Protein AF-A0A9Q8XMH7-F1 (afdb_monomer)

Nearest PDB structures (foldseek):
  2l73-assembly1_A  TM=5.229E-01  e=2.208E-01  Homo sapiens
  7dnb-assembly4_D  TM=3.890E-01  e=9.572E-02  Aequorea victoria
  7t79-assembly2_B  TM=6.152E-01  e=2.136E+00  Homo sapiens
  4b08-assembly1_A  TM=5.461E-01  e=2.012E+00  Saccharomyces cerevisiae
  8foe-assembly1_1  TM=5.589E-01  e=2.712E+00  Saccharomyces cerevisiae

Sequence (215 aa):
MKTPSQPPAYVSRDNVNFYHHIGKPYPTESVCASKSRVLMDLFGCEKSYVVLKSLSSSTAANIESVDATLYRKDSVLALRLRFIDENGASTFSLLPISATNDATISPRFPALDSNMQIEVHFIDHFDNNRLTRVLRLSVLNEQMTKTLVSEYQAQQRAEIDKDTVMVDMKTLLSTPYKHLPKYEIANSQVQILKSKPVDDEQQFMPHTKPVMAVA

Mean predicted aligned error: 10.69 Å

Secondary structure (DSSP, 8-state):
-PPPPPPPP---GGGEE------PPSS-HHHHH-S-SEEEESSSSSS-EEEEEES-HHHHHTEEEEEEEEEEETTEEEEEEEEEETTS-EEEEEEEE-HHHH--SS--PPPTTSPEEEEEEEEETTTTTEEEEEEEEEE--HHHHHHHHHHHHHHHHHT--HHHHHHHHHHHHTS-GGGGGGGEEEEEEEEEEE-S--TTPPPSS----------

Solvent-accessible surface area (backbone atoms only — not comparable to full-atom values): 12442 Å² total; per-residue (Å²): 134,84,76,81,78,75,77,79,76,88,77,54,76,89,49,52,46,52,56,62,75,58,90,63,75,85,77,42,58,65,62,69,72,38,92,46,36,26,36,47,36,69,27,72,50,99,60,23,37,34,40,38,50,35,96,46,69,68,63,63,71,41,55,73,48,43,38,38,34,35,32,49,49,91,82,26,37,29,44,32,43,38,39,26,26,83,85,66,54,70,46,43,38,54,44,78,47,46,48,66,80,61,63,55,91,70,62,48,73,69,58,65,93,37,61,42,55,39,36,39,37,33,20,27,60,86,60,83,41,38,73,72,34,36,37,33,36,32,35,71,35,39,67,39,43,43,49,53,52,52,52,42,53,48,43,54,7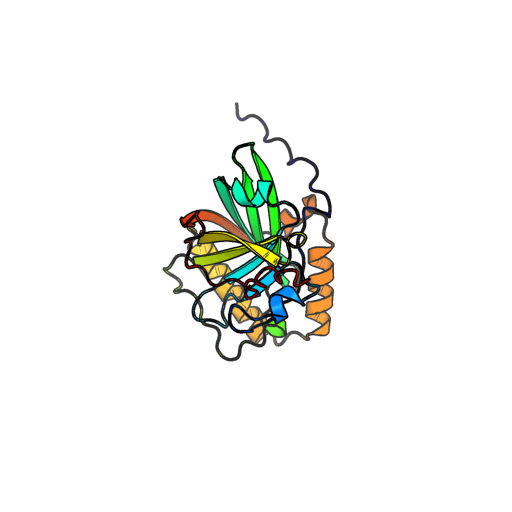4,62,69,60,54,64,68,58,44,53,52,35,43,53,50,58,75,67,49,57,72,93,56,51,73,80,28,55,77,36,66,30,60,38,47,78,78,38,78,64,65,57,97,82,62,85,62,50,57,81,83,77,69,80,77,74,84,85,129

pLDDT: mean 72.78, std 19.02, range [28.25, 95.69]

Foldseek 3Di:
DDDPDPDDDDDDPLLEFDDDEDLDDPQALVVLVDPHQKYWDQFQDPATEMEGADQDLVQLQFFDWWKWFWFDDDLKIWIKIWTAGPVRDIGIYIGIDALLRNVRPGGHADDLPAWHWYKYWYFHSVVSRWTRWIWIKTFPDSVVSVVVVVSRVVRVVVNDDPVVHVVRSVVLSPDPPVCRVVRTDDMTTMDTPDTGDDPPPDTSDDPPDPPPPDD

Radius of gyration: 17.95 Å; Cα contacts (8 Å, |Δi|>4): 394; chains: 1; bounding box: 40×70×49 Å

Structure (mmCIF, N/CA/C/O backbone):
data_AF-A0A9Q8XMH7-F1
#
_entry.id   AF-A0A9Q8XMH7-F1
#
loop_
_atom_site.group_PDB
_atom_site.id
_atom_site.type_symbol
_atom_site.label_atom_id
_atom_site.label_alt_id
_atom_site.label_comp_id
_atom_site.label_asym_id
_atom_site.label_entity_id
_atom_site.label_seq_id
_atom_site.pdbx_PDB_ins_code
_atom_site.Cartn_x
_atom_site.Cartn_y
_atom_site.Cartn_z
_atom_site.occupancy
_atom_site.B_iso_or_equiv
_atom_site.auth_seq_id
_atom_site.auth_comp_id
_a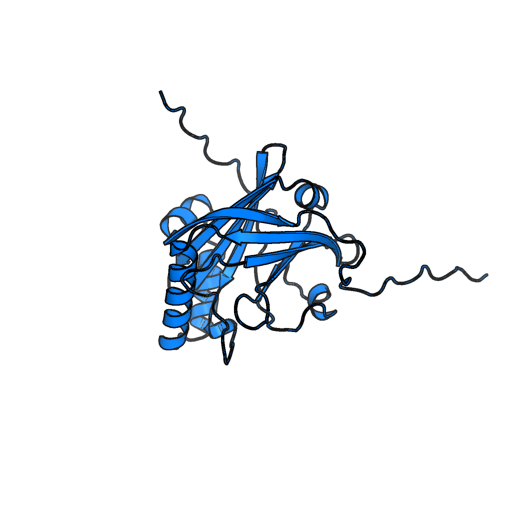tom_site.auth_asym_id
_atom_site.auth_atom_id
_atom_site.pdbx_PDB_model_num
ATOM 1 N N . MET A 1 1 ? 6.446 33.962 -8.642 1.00 37.31 1 MET A N 1
ATOM 2 C CA . MET A 1 1 ? 5.098 33.491 -9.031 1.00 37.31 1 MET A CA 1
ATOM 3 C C . MET A 1 1 ? 5.147 31.971 -9.092 1.00 37.31 1 MET A C 1
ATOM 5 O O . MET A 1 1 ? 5.985 31.455 -9.816 1.00 37.31 1 MET A O 1
ATOM 9 N N . LYS A 1 2 ? 4.368 31.259 -8.263 1.00 33.09 2 LYS A N 1
ATOM 10 C CA . LYS A 1 2 ? 4.308 29.787 -8.282 1.00 33.09 2 LYS A CA 1
ATOM 11 C C . LYS A 1 2 ? 3.412 29.358 -9.442 1.00 33.09 2 LYS A C 1
ATOM 13 O O . LYS A 1 2 ? 2.239 29.718 -9.463 1.00 33.09 2 LYS A O 1
ATOM 18 N N . THR A 1 3 ? 3.971 28.632 -10.401 1.00 33.56 3 THR A N 1
ATOM 19 C CA . THR A 1 3 ? 3.220 27.990 -11.482 1.00 33.56 3 THR A CA 1
ATOM 20 C C . THR A 1 3 ? 2.220 27.008 -10.860 1.00 33.56 3 THR A C 1
ATOM 22 O O . THR A 1 3 ? 2.620 26.242 -9.979 1.00 33.56 3 THR A O 1
ATOM 25 N N . PRO A 1 4 ? 0.932 27.018 -11.246 1.00 33.28 4 PRO A N 1
ATOM 26 C CA . PRO A 1 4 ? -0.014 26.029 -10.749 1.00 33.28 4 PRO A CA 1
ATOM 27 C C . PRO A 1 4 ? 0.437 24.645 -11.226 1.00 33.28 4 PRO A C 1
ATOM 29 O O . PRO A 1 4 ? 0.643 24.431 -12.421 1.00 33.28 4 PRO A O 1
ATOM 32 N N . SER A 1 5 ? 0.629 23.717 -10.287 1.00 36.66 5 SER A N 1
ATOM 33 C CA . SER A 1 5 ? 0.935 22.321 -10.593 1.00 36.66 5 SER A CA 1
ATOM 34 C C . SER A 1 5 ? -0.191 21.756 -11.451 1.00 36.66 5 SER A C 1
ATOM 36 O O . SER A 1 5 ? -1.350 21.770 -11.024 1.00 36.66 5 SER A O 1
ATOM 38 N N . GLN A 1 6 ? 0.138 21.288 -12.656 1.00 33.25 6 GLN A N 1
ATOM 39 C CA . GLN A 1 6 ? -0.820 20.604 -13.517 1.00 33.25 6 GLN A CA 1
ATOM 40 C C . GLN A 1 6 ? -1.490 19.462 -12.736 1.00 33.25 6 GLN A C 1
ATOM 42 O O . GLN A 1 6 ? -0.800 18.734 -12.014 1.00 33.25 6 GLN A O 1
ATOM 47 N N . PRO A 1 7 ? -2.819 19.289 -12.853 1.00 32.41 7 PRO A N 1
ATOM 48 C CA . PRO A 1 7 ? -3.464 18.099 -12.322 1.00 32.41 7 PRO A CA 1
ATOM 49 C C . PRO A 1 7 ? -2.825 16.871 -12.988 1.00 32.41 7 PRO A C 1
ATOM 51 O O . PRO A 1 7 ? -2.557 16.918 -14.192 1.00 32.41 7 PRO A O 1
ATOM 54 N N . PRO A 1 8 ? -2.541 15.790 -12.239 1.00 40.09 8 PRO A N 1
ATOM 55 C CA . PRO A 1 8 ? -1.894 14.621 -12.814 1.00 40.09 8 PRO A CA 1
ATOM 56 C C . PRO A 1 8 ? -2.723 14.085 -13.984 1.00 40.09 8 PRO A C 1
ATOM 58 O O . PRO A 1 8 ? -3.956 14.035 -13.919 1.00 40.09 8 PRO A O 1
ATOM 61 N N . ALA A 1 9 ? -2.016 13.714 -15.055 1.00 38.62 9 ALA A N 1
ATOM 62 C CA . ALA A 1 9 ? -2.575 13.082 -16.239 1.00 38.62 9 ALA A CA 1
ATOM 63 C C . ALA A 1 9 ? -3.481 11.904 -15.845 1.00 38.62 9 ALA A C 1
ATOM 65 O O . ALA A 1 9 ? -3.214 11.203 -14.869 1.00 38.62 9 ALA A O 1
ATOM 66 N N . TYR A 1 10 ? -4.569 11.723 -16.598 1.00 32.69 10 TYR A N 1
ATOM 67 C CA . TYR A 1 10 ? -5.562 10.664 -16.409 1.00 32.69 10 TYR A CA 1
ATOM 68 C C . TYR A 1 10 ? -4.902 9.321 -16.052 1.00 32.69 10 TYR A C 1
ATOM 70 O O . TYR A 1 10 ? -4.228 8.710 -16.877 1.00 32.69 10 TYR A O 1
ATOM 78 N N . VAL A 1 11 ? -5.118 8.846 -14.825 1.00 37.88 11 VAL A N 1
ATOM 79 C CA . VAL A 1 11 ? -4.675 7.517 -14.400 1.00 37.88 11 VAL A CA 1
ATOM 80 C C . VAL A 1 11 ? -5.790 6.529 -14.752 1.00 37.88 11 VAL A C 1
ATOM 82 O O . VAL A 1 11 ? -6.871 6.593 -14.163 1.00 37.88 11 VAL A O 1
ATOM 85 N N . SER A 1 12 ? -5.579 5.675 -15.764 1.00 29.70 12 SER A N 1
ATOM 86 C CA . SER A 1 12 ? -6.577 4.672 -16.173 1.00 29.70 12 SER A CA 1
ATOM 87 C C . SER A 1 12 ? -6.755 3.608 -15.079 1.00 29.70 12 SER A C 1
ATOM 89 O O . SER A 1 12 ? -5.880 3.413 -14.235 1.00 29.70 12 SER A O 1
ATOM 91 N N . ARG A 1 13 ? -7.884 2.885 -15.090 1.00 34.16 13 ARG A N 1
ATOM 92 C CA . ARG A 1 13 ? -8.120 1.735 -14.195 1.00 34.16 13 ARG A CA 1
ATOM 93 C C . ARG A 1 13 ? -7.046 0.641 -14.319 1.00 34.16 13 ARG A C 1
ATOM 95 O O . ARG A 1 13 ? -6.877 -0.117 -13.371 1.00 34.16 13 ARG A O 1
ATOM 102 N N . ASP A 1 14 ? -6.306 0.592 -15.427 1.00 31.94 14 ASP A N 1
ATOM 103 C CA . ASP A 1 14 ? -5.197 -0.349 -15.645 1.00 31.94 14 ASP A CA 1
ATOM 104 C C . ASP A 1 14 ? -3.948 0.011 -14.829 1.00 31.94 14 ASP A C 1
ATOM 106 O O . ASP A 1 14 ? -3.108 -0.847 -14.569 1.00 31.94 14 ASP A O 1
ATOM 110 N N . ASN A 1 15 ? -3.865 1.259 -14.361 1.00 30.16 15 ASN A N 1
ATOM 111 C CA . ASN A 1 15 ? -2.797 1.766 -13.501 1.00 30.16 15 ASN A CA 1
ATOM 112 C C . ASN A 1 15 ? -3.126 1.622 -12.006 1.00 30.16 15 ASN A C 1
ATOM 114 O O . ASN A 1 15 ? -2.404 2.163 -11.169 1.00 30.16 15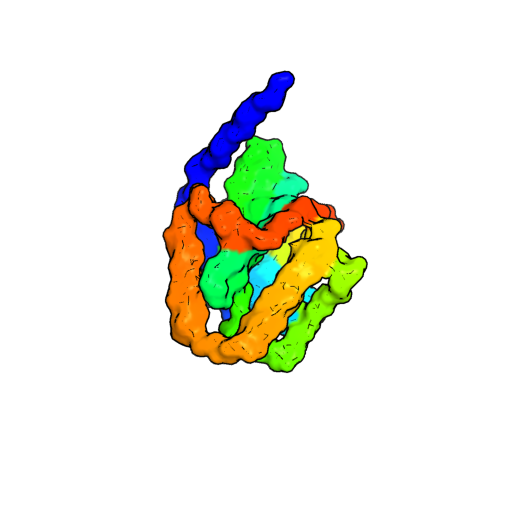 ASN A O 1
ATOM 118 N N . VAL A 1 16 ? -4.230 0.945 -11.666 1.00 30.00 16 VAL A N 1
ATOM 119 C CA . VAL A 1 16 ? -4.702 0.761 -10.291 1.00 30.00 16 VAL A CA 1
ATOM 120 C C . VAL A 1 16 ? -4.685 -0.725 -9.954 1.00 30.00 16 VAL A C 1
ATOM 122 O O . VAL A 1 16 ? -5.559 -1.493 -10.355 1.00 30.00 16 VAL A O 1
ATOM 125 N N . ASN A 1 17 ? -3.675 -1.137 -9.192 1.00 31.12 17 ASN A N 1
ATOM 126 C CA . ASN A 1 17 ? -3.615 -2.486 -8.647 1.00 31.12 17 ASN A CA 1
ATOM 127 C C . ASN A 1 17 ? -4.466 -2.562 -7.378 1.00 31.12 17 ASN A C 1
ATOM 129 O O . ASN A 1 17 ? -4.259 -1.793 -6.439 1.00 31.12 17 ASN A O 1
ATOM 133 N N . PHE A 1 18 ? -5.422 -3.489 -7.360 1.00 30.11 18 PHE A N 1
ATOM 134 C CA . PHE A 1 18 ? -6.329 -3.684 -6.241 1.00 30.11 18 PHE A CA 1
ATOM 135 C C . PHE A 1 18 ? -6.190 -5.082 -5.586 1.00 30.11 18 PHE A C 1
ATOM 137 O O . PHE A 1 18 ? -5.980 -6.076 -6.284 1.00 30.11 18 PHE A O 1
ATOM 144 N N . TYR A 1 19 ? -6.497 -5.119 -4.279 1.00 49.78 19 TYR A N 1
ATOM 145 C CA . TYR A 1 19 ? -7.060 -6.229 -3.473 1.00 49.78 19 TYR A CA 1
ATOM 146 C C . TYR A 1 19 ? -6.149 -7.288 -2.807 1.00 49.78 19 TYR A C 1
ATOM 148 O O . TYR A 1 19 ? -4.968 -7.390 -3.080 1.00 49.78 19 TYR A O 1
ATOM 156 N N . HIS A 1 20 ? -6.813 -8.007 -1.880 1.00 28.25 20 HIS A N 1
ATOM 157 C CA . HIS A 1 20 ? -6.600 -9.234 -1.084 1.00 28.25 20 HIS A CA 1
ATOM 158 C C . HIS A 1 20 ? -5.306 -9.494 -0.281 1.00 28.25 20 HIS A C 1
ATOM 160 O O . HIS A 1 20 ? -4.300 -9.976 -0.794 1.00 28.25 20 HIS A O 1
ATOM 166 N N . HIS A 1 21 ? -5.447 -9.313 1.042 1.00 38.91 21 HIS A N 1
ATOM 167 C CA . HIS A 1 21 ? -4.560 -9.769 2.116 1.00 38.91 21 HIS A CA 1
ATOM 168 C C . HIS A 1 21 ? -4.479 -11.302 2.180 1.00 38.91 21 HIS A C 1
ATOM 170 O O . HIS A 1 21 ? -5.504 -11.991 2.193 1.00 38.91 21 HIS A O 1
ATOM 176 N N . ILE A 1 22 ? -3.259 -11.831 2.258 1.00 40.81 22 ILE A N 1
ATOM 177 C CA . ILE A 1 22 ? -2.989 -13.220 2.620 1.00 40.81 22 ILE A CA 1
ATOM 178 C C . ILE A 1 22 ? -1.775 -13.180 3.552 1.00 40.81 22 ILE A C 1
ATOM 180 O O . ILE A 1 22 ? -0.654 -13.032 3.078 1.00 40.81 22 ILE A O 1
ATOM 184 N N . GLY A 1 23 ? -1.998 -13.334 4.859 1.00 38.03 23 GLY A N 1
ATOM 185 C CA . GLY A 1 23 ? -0.948 -13.464 5.879 1.00 38.03 23 GLY A CA 1
ATOM 186 C C . GLY A 1 23 ? -0.199 -14.800 5.789 1.00 38.03 23 GLY A C 1
ATOM 187 O O . GLY A 1 23 ? -0.150 -15.559 6.753 1.00 38.03 23 GLY A O 1
ATOM 188 N N . LYS A 1 24 ? 0.312 -15.147 4.602 1.00 43.88 24 LYS A N 1
ATOM 189 C CA . LYS A 1 24 ? 1.126 -16.345 4.367 1.00 43.88 24 LYS A CA 1
ATOM 190 C C . LYS A 1 24 ? 2.611 -15.982 4.339 1.00 43.88 24 LYS A C 1
ATOM 192 O O . LYS A 1 24 ? 2.956 -14.880 3.916 1.00 43.88 24 LYS A O 1
ATOM 197 N N . PRO A 1 25 ? 3.494 -16.912 4.739 1.00 45.25 25 PRO A N 1
ATOM 198 C CA . PRO A 1 25 ? 4.930 -16.710 4.640 1.00 45.25 25 PRO A CA 1
ATOM 199 C C . PRO A 1 25 ? 5.361 -16.493 3.182 1.00 45.25 25 PRO A C 1
ATOM 201 O O . PRO A 1 25 ? 4.880 -17.144 2.246 1.00 45.25 25 PRO A O 1
ATOM 204 N N . TYR A 1 26 ? 6.271 -15.541 3.023 1.00 46.78 26 TYR A N 1
ATOM 205 C CA . TYR A 1 26 ? 6.970 -15.203 1.792 1.00 46.78 26 TYR A CA 1
ATOM 206 C C . TYR A 1 26 ? 8.052 -16.257 1.466 1.00 46.78 26 TYR A C 1
ATOM 208 O O . TYR A 1 26 ? 8.729 -16.690 2.399 1.00 46.78 26 TYR A O 1
ATOM 216 N N . PRO A 1 27 ? 8.310 -16.615 0.189 1.00 56.88 27 PRO A N 1
ATOM 217 C CA . PRO A 1 27 ? 7.415 -16.660 -0.965 1.00 56.88 27 PRO A CA 1
ATOM 218 C C . PRO A 1 27 ? 6.753 -18.050 -1.078 1.00 56.88 27 PRO A C 1
ATOM 220 O O . PRO A 1 27 ? 7.407 -19.085 -0.977 1.00 56.88 27 PRO A O 1
ATOM 223 N N . THR A 1 28 ? 5.441 -18.095 -1.315 1.00 57.91 28 THR A N 1
ATOM 224 C CA . THR A 1 28 ? 4.703 -19.347 -1.569 1.00 57.91 28 THR A CA 1
ATOM 225 C C . THR A 1 28 ? 4.026 -19.290 -2.936 1.00 57.91 28 THR A C 1
ATOM 227 O O . THR A 1 28 ? 3.516 -18.241 -3.322 1.00 57.91 28 THR A O 1
ATOM 230 N N . GLU A 1 29 ? 3.926 -20.422 -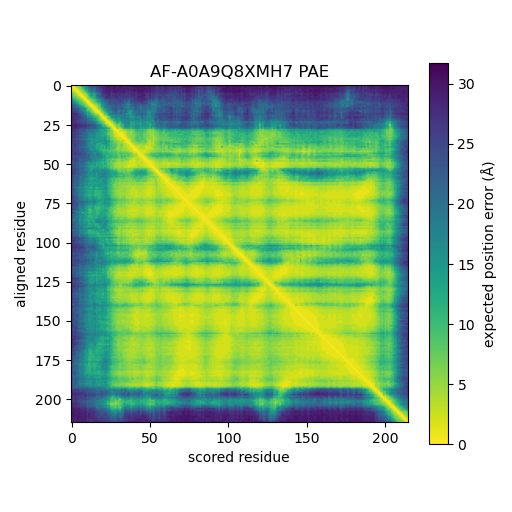3.641 1.00 60.25 29 GLU A N 1
ATOM 231 C CA . GLU A 1 29 ? 3.226 -20.563 -4.940 1.00 60.25 29 GLU A CA 1
ATOM 232 C C . GLU A 1 29 ? 1.799 -19.976 -4.933 1.00 60.25 29 GLU A C 1
ATOM 234 O O . GLU A 1 29 ? 1.266 -19.542 -5.957 1.00 60.25 29 GLU A O 1
ATOM 239 N N . SER A 1 30 ? 1.185 -19.900 -3.749 1.00 58.72 30 SER A N 1
ATOM 240 C CA . SER A 1 30 ? -0.125 -19.285 -3.538 1.00 58.72 30 SER A CA 1
ATOM 241 C C . SER A 1 30 ? -0.191 -17.797 -3.918 1.00 58.72 30 SER A C 1
ATOM 243 O O . SER A 1 30 ? -1.258 -17.318 -4.300 1.00 58.72 30 SER A O 1
ATOM 245 N N . VAL A 1 31 ? 0.942 -17.085 -3.891 1.00 59.91 31 VAL A N 1
ATOM 246 C CA . VAL A 1 31 ? 1.087 -15.710 -4.394 1.00 59.91 31 VAL A CA 1
ATOM 247 C C . VAL A 1 31 ? 0.866 -15.672 -5.908 1.00 59.91 31 VAL A C 1
ATOM 249 O O . VAL A 1 31 ? 0.068 -14.873 -6.406 1.00 59.91 31 VAL A O 1
ATOM 252 N N . CYS A 1 32 ? 1.510 -16.576 -6.649 1.00 64.12 32 CYS A N 1
ATOM 253 C CA . CYS A 1 32 ? 1.378 -16.680 -8.101 1.00 64.12 32 CYS A CA 1
ATOM 254 C C . CYS A 1 32 ? -0.038 -17.104 -8.510 1.00 64.12 32 CYS A C 1
ATOM 256 O O . CYS A 1 32 ? -0.629 -16.471 -9.383 1.00 64.12 32 CYS A O 1
ATOM 258 N N . ALA A 1 33 ? -0.609 -18.100 -7.824 1.00 66.00 33 ALA A N 1
ATOM 259 C CA . ALA A 1 33 ? -1.955 -18.616 -8.091 1.00 66.00 33 ALA A CA 1
ATOM 260 C C . ALA A 1 33 ? -3.088 -17.644 -7.705 1.00 66.00 33 ALA A C 1
ATOM 262 O O . ALA A 1 33 ? -4.223 -17.791 -8.164 1.00 66.00 33 ALA A O 1
ATOM 263 N N . SER A 1 34 ? -2.806 -16.644 -6.862 1.00 62.06 34 SER A N 1
ATOM 264 C CA . SER A 1 34 ? -3.801 -15.652 -6.459 1.00 62.06 34 SER A CA 1
ATOM 265 C C . SER A 1 34 ? -4.283 -14.829 -7.657 1.00 62.06 34 SER A C 1
ATOM 267 O O . SER A 1 34 ? -3.484 -14.253 -8.397 1.00 62.06 34 SER A O 1
ATOM 269 N N . LYS A 1 35 ? -5.608 -14.692 -7.802 1.00 65.88 35 LYS A N 1
ATOM 270 C CA . LYS A 1 35 ? -6.219 -13.731 -8.742 1.00 65.88 35 LYS A CA 1
ATOM 271 C C . LYS A 1 35 ? -5.933 -12.277 -8.351 1.00 65.88 35 LYS A C 1
ATOM 273 O O . LYS A 1 35 ? -6.164 -11.376 -9.154 1.00 65.88 35 LYS A O 1
ATOM 278 N N . SER A 1 36 ? -5.455 -12.047 -7.127 1.00 65.00 36 SER A N 1
ATOM 279 C CA . SER A 1 36 ? -5.072 -10.722 -6.672 1.00 65.00 36 SER A CA 1
ATOM 280 C C . SER A 1 36 ? -3.784 -10.245 -7.336 1.00 65.00 36 SER A C 1
ATOM 282 O O . SER A 1 36 ? -2.835 -11.016 -7.508 1.00 65.00 36 SER A O 1
ATOM 284 N N . ARG A 1 37 ? -3.747 -8.954 -7.678 1.00 64.06 37 ARG A N 1
ATOM 285 C CA . ARG A 1 37 ? -2.551 -8.281 -8.207 1.00 64.06 37 ARG A CA 1
ATOM 286 C C . ARG A 1 37 ? -1.696 -7.646 -7.122 1.00 64.06 37 ARG A C 1
ATOM 288 O O . ARG A 1 37 ? -0.579 -7.238 -7.409 1.00 64.06 37 ARG A O 1
ATOM 295 N N . VAL A 1 38 ? -2.202 -7.565 -5.898 1.00 64.81 38 VAL A N 1
ATOM 296 C CA . VAL A 1 38 ? -1.444 -7.095 -4.744 1.00 64.81 38 VAL A CA 1
ATOM 297 C C . VAL A 1 38 ? -1.568 -8.115 -3.627 1.00 64.81 38 VAL A C 1
ATOM 299 O O . VAL A 1 38 ? -2.611 -8.743 -3.471 1.00 64.81 38 VAL A O 1
ATOM 302 N N . LEU A 1 39 ? -0.498 -8.308 -2.871 1.00 66.81 39 LEU A N 1
ATOM 303 C CA . LEU A 1 39 ? -0.542 -8.931 -1.559 1.00 66.81 39 LEU A CA 1
ATOM 304 C C . LEU A 1 39 ? 0.237 -8.041 -0.606 1.00 66.81 39 LEU A C 1
ATOM 306 O O . LEU A 1 39 ? 1.235 -7.448 -0.998 1.00 66.81 39 LEU A O 1
ATOM 310 N N . MET A 1 40 ? -0.218 -7.920 0.629 1.00 71.88 40 MET A N 1
ATOM 311 C CA . MET A 1 40 ? 0.440 -7.086 1.621 1.00 71.88 40 MET A CA 1
ATOM 312 C C . MET A 1 40 ? 0.277 -7.715 2.989 1.00 71.88 40 MET A C 1
ATOM 314 O O . MET A 1 40 ? -0.799 -8.216 3.307 1.00 71.88 40 MET A O 1
ATOM 318 N N . ASP A 1 41 ? 1.334 -7.616 3.781 1.00 70.75 41 ASP A N 1
ATOM 319 C CA . ASP A 1 41 ? 1.300 -7.822 5.217 1.00 70.75 41 ASP A CA 1
ATOM 320 C C . ASP A 1 41 ? 2.171 -6.745 5.868 1.00 70.75 41 ASP A C 1
ATOM 322 O O . ASP A 1 41 ? 3.365 -6.638 5.583 1.00 70.75 41 ASP A O 1
ATOM 326 N N . LEU A 1 42 ? 1.562 -5.910 6.709 1.00 74.75 42 LEU A N 1
ATOM 327 C CA . LEU A 1 42 ? 2.271 -4.837 7.404 1.00 74.75 42 LEU A CA 1
ATOM 328 C C . LEU A 1 42 ? 2.681 -5.216 8.826 1.00 74.75 42 LEU A C 1
ATOM 330 O O . LEU A 1 42 ? 3.684 -4.689 9.302 1.00 74.75 42 LEU A O 1
ATOM 334 N N . PHE A 1 43 ? 1.934 -6.101 9.491 1.00 74.62 43 PHE A N 1
ATOM 335 C CA . PHE A 1 43 ? 2.050 -6.324 10.937 1.00 74.62 43 PHE A CA 1
ATOM 336 C C . PHE A 1 43 ? 2.069 -7.806 11.348 1.00 74.62 43 PHE A C 1
ATOM 338 O O . PHE A 1 43 ? 2.327 -8.105 12.509 1.00 74.62 43 PHE A O 1
ATOM 345 N N . GLY A 1 44 ? 1.784 -8.747 10.453 1.00 63.25 44 GLY A N 1
ATOM 346 C CA . GLY A 1 44 ? 1.761 -10.186 10.725 1.00 63.25 44 GLY A CA 1
ATOM 347 C C . GLY A 1 44 ? 3.133 -10.861 10.669 1.00 63.25 44 GLY A C 1
ATOM 348 O O . GLY A 1 44 ? 3.352 -11.855 11.362 1.00 63.25 44 GLY A O 1
ATOM 349 N N . CYS A 1 45 ? 4.079 -10.307 9.906 1.00 65.44 45 CYS A N 1
ATOM 350 C CA . CYS A 1 45 ? 5.413 -10.877 9.691 1.00 65.44 45 CYS A CA 1
ATOM 351 C C . CYS A 1 45 ? 6.545 -10.097 10.392 1.00 65.44 45 CYS A C 1
ATOM 353 O O . CYS A 1 45 ? 6.350 -9.014 10.938 1.00 65.44 45 CYS A O 1
ATOM 355 N N . GLU A 1 46 ? 7.768 -10.648 10.363 1.00 60.41 46 GLU A N 1
ATOM 356 C CA . GLU A 1 46 ? 8.990 -9.972 10.848 1.00 60.41 46 GLU A CA 1
ATOM 357 C C . GLU A 1 46 ? 9.310 -8.667 10.111 1.00 60.41 46 GLU A C 1
ATOM 359 O O . GLU A 1 46 ? 9.957 -7.785 10.673 1.00 60.41 46 GLU A O 1
ATOM 364 N N . LYS A 1 47 ? 8.869 -8.551 8.858 1.00 65.56 47 LYS A N 1
ATOM 365 C CA . LYS A 1 47 ? 9.041 -7.373 8.011 1.00 65.56 47 LYS A CA 1
ATOM 366 C C . LYS A 1 47 ? 7.723 -7.063 7.323 1.00 65.56 47 LYS A C 1
ATOM 368 O O . LYS A 1 47 ? 7.058 -7.983 6.846 1.00 65.56 47 LYS A O 1
ATOM 373 N N . SER A 1 48 ? 7.390 -5.779 7.221 1.00 73.69 48 SER A N 1
ATOM 374 C CA . SER A 1 48 ? 6.282 -5.332 6.386 1.00 73.69 48 SER A CA 1
ATOM 375 C C . SER A 1 48 ? 6.650 -5.521 4.915 1.00 73.69 48 SER A C 1
ATOM 377 O O . SER A 1 48 ? 7.689 -5.031 4.459 1.00 73.69 48 SER A O 1
ATOM 379 N N . TYR A 1 49 ? 5.804 -6.216 4.164 1.00 74.44 49 TYR A N 1
ATOM 380 C CA . TYR A 1 49 ? 6.029 -6.467 2.748 1.00 74.44 49 TYR A CA 1
ATOM 381 C C . TYR A 1 49 ? 4.772 -6.231 1.914 1.00 74.44 49 TYR A C 1
ATOM 383 O O . TYR A 1 49 ? 3.636 -6.352 2.375 1.00 74.44 49 TYR A O 1
ATOM 391 N N . VAL A 1 50 ? 5.001 -5.904 0.648 1.00 77.69 50 VAL A N 1
ATOM 392 C CA . VAL A 1 50 ? 3.997 -5.756 -0.398 1.00 77.69 50 VAL A CA 1
ATOM 393 C C . VAL A 1 50 ? 4.504 -6.500 -1.625 1.00 77.69 50 VAL A C 1
ATOM 395 O O . VAL A 1 50 ? 5.636 -6.309 -2.048 1.00 77.69 50 VAL A O 1
ATOM 398 N N . VAL A 1 51 ? 3.671 -7.327 -2.236 1.00 77.38 51 VAL A N 1
ATOM 399 C CA . VAL A 1 51 ? 3.925 -7.947 -3.534 1.00 77.38 51 VAL A CA 1
ATOM 400 C C . VAL A 1 51 ? 2.975 -7.324 -4.547 1.00 77.38 51 VAL A C 1
ATOM 402 O O . VAL A 1 51 ? 1.764 -7.368 -4.360 1.00 77.38 51 VAL A O 1
ATOM 405 N N . LEU A 1 52 ? 3.513 -6.751 -5.619 1.00 78.81 52 LEU A N 1
ATOM 406 C CA . LEU A 1 52 ? 2.779 -6.108 -6.704 1.00 78.81 52 LEU A CA 1
ATOM 407 C C . LEU A 1 52 ? 2.996 -6.887 -8.001 1.00 78.81 52 LEU A C 1
ATOM 409 O O . LEU A 1 52 ? 4.108 -6.953 -8.517 1.00 78.81 52 LEU A O 1
ATOM 413 N N . LYS A 1 53 ? 1.926 -7.432 -8.575 1.00 75.06 53 LYS A N 1
ATOM 414 C CA . LYS A 1 53 ? 1.937 -7.976 -9.935 1.00 75.06 53 LYS A CA 1
ATOM 415 C C . LYS A 1 53 ? 1.866 -6.808 -10.916 1.00 75.06 53 LYS A C 1
ATOM 417 O O . LYS A 1 53 ? 0.806 -6.212 -11.108 1.00 75.06 53 LYS A O 1
ATOM 422 N N . SER A 1 54 ? 3.007 -6.451 -11.490 1.00 71.00 54 SER A N 1
ATOM 423 C CA . SER A 1 54 ? 3.106 -5.432 -12.524 1.00 71.00 54 SER A CA 1
ATOM 424 C C . SER A 1 54 ? 2.610 -5.976 -13.862 1.00 71.00 54 SER A C 1
ATOM 426 O O . SER A 1 54 ? 2.881 -7.121 -14.225 1.00 71.00 54 SER A O 1
ATOM 428 N N . LEU A 1 55 ? 1.906 -5.124 -14.606 1.00 60.22 55 LEU A N 1
ATOM 429 C CA . LEU A 1 55 ? 1.587 -5.347 -16.019 1.00 60.22 55 LEU A CA 1
ATOM 430 C C . LEU A 1 55 ? 2.663 -4.778 -16.958 1.00 60.22 55 LEU A C 1
ATOM 432 O O . LEU A 1 55 ? 2.611 -5.022 -18.158 1.00 60.22 55 LEU A O 1
ATOM 436 N N . SER A 1 56 ? 3.601 -3.992 -16.421 1.00 66.56 56 SER A N 1
ATOM 437 C CA . SER A 1 56 ? 4.654 -3.305 -17.168 1.00 66.56 56 SER A CA 1
ATOM 438 C C . SER A 1 56 ? 5.980 -3.436 -16.421 1.00 66.56 56 SER A C 1
ATOM 440 O O . SER A 1 56 ? 6.211 -2.794 -15.390 1.00 66.56 56 SER A O 1
ATOM 442 N N . SER A 1 57 ? 6.857 -4.302 -16.921 1.00 66.12 57 SER A N 1
ATOM 443 C CA . SER A 1 57 ? 8.197 -4.506 -16.366 1.00 66.12 57 SER A CA 1
ATOM 444 C C . SER A 1 57 ? 9.091 -3.273 -16.536 1.00 66.12 57 SER A C 1
ATOM 446 O O . SER A 1 57 ? 9.909 -3.001 -15.659 1.00 66.12 57 SER A O 1
ATOM 448 N N . SER A 1 58 ? 8.883 -2.466 -17.584 1.00 65.88 58 SER A N 1
ATOM 449 C CA . SER A 1 58 ? 9.639 -1.225 -17.811 1.00 65.88 58 SER A CA 1
ATOM 450 C C . SER A 1 58 ? 9.354 -0.165 -16.745 1.00 65.88 58 SER A C 1
ATOM 452 O O . SER A 1 58 ? 10.280 0.420 -16.189 1.00 65.88 58 SER A O 1
ATOM 454 N N . THR A 1 59 ? 8.084 0.026 -16.378 1.00 65.62 59 THR A N 1
ATOM 455 C CA . THR A 1 59 ? 7.702 0.992 -15.337 1.00 65.62 59 THR A CA 1
ATOM 456 C C . THR A 1 59 ? 8.244 0.583 -13.971 1.00 65.62 59 THR A C 1
ATOM 458 O O . THR A 1 59 ? 8.713 1.426 -13.213 1.00 65.62 59 THR A O 1
ATOM 461 N N . ALA A 1 60 ? 8.228 -0.718 -13.661 1.00 72.00 60 ALA A N 1
ATOM 462 C CA . ALA A 1 60 ? 8.812 -1.224 -12.425 1.00 72.00 60 ALA A CA 1
ATOM 463 C C . ALA A 1 60 ? 10.339 -1.067 -12.411 1.00 72.00 60 ALA A C 1
ATOM 465 O O . ALA A 1 60 ? 10.884 -0.745 -11.362 1.00 72.00 60 ALA A O 1
ATOM 466 N N . ALA A 1 61 ? 11.034 -1.240 -13.539 1.00 74.94 61 ALA A N 1
ATOM 467 C CA . ALA A 1 61 ? 12.494 -1.146 -13.624 1.00 74.94 61 ALA A CA 1
ATOM 468 C C . ALA A 1 61 ? 13.042 0.276 -13.397 1.00 74.94 61 ALA A C 1
ATOM 470 O O . ALA A 1 61 ? 14.113 0.417 -12.807 1.00 74.94 61 ALA A O 1
ATOM 471 N N . ASN A 1 62 ? 12.280 1.313 -13.761 1.00 80.81 62 ASN A N 1
ATOM 472 C CA . ASN A 1 62 ? 12.782 2.694 -13.829 1.00 80.81 62 ASN A CA 1
ATOM 473 C C . ASN A 1 62 ? 12.240 3.635 -12.736 1.00 80.81 62 ASN A C 1
ATOM 475 O O . ASN A 1 62 ? 12.397 4.846 -12.833 1.00 80.81 62 ASN A O 1
ATOM 479 N N . ILE A 1 63 ? 11.616 3.101 -11.676 1.00 85.75 63 ILE A N 1
ATOM 480 C CA . ILE A 1 63 ? 11.199 3.884 -10.494 1.00 85.75 63 ILE A CA 1
ATOM 481 C C . ILE A 1 63 ? 12.401 4.624 -9.888 1.00 85.75 63 ILE A C 1
ATOM 483 O O . ILE A 1 63 ? 13.372 3.980 -9.468 1.00 85.75 63 ILE A O 1
ATOM 487 N N . GLU A 1 64 ? 12.272 5.947 -9.802 1.00 88.25 64 GLU A N 1
ATOM 488 C CA . GLU A 1 64 ? 13.241 6.892 -9.243 1.00 88.25 64 GLU A CA 1
ATOM 489 C C . GLU A 1 64 ? 12.816 7.372 -7.850 1.00 88.25 64 GLU A C 1
ATOM 491 O O . GLU A 1 64 ? 13.631 7.421 -6.929 1.00 88.25 64 GLU A O 1
ATOM 496 N N . SER A 1 65 ? 11.529 7.683 -7.666 1.00 90.38 65 SER A N 1
ATOM 497 C CA . SER A 1 65 ? 11.002 8.171 -6.388 1.00 90.38 65 SER A CA 1
ATOM 498 C C . SER A 1 65 ? 9.664 7.540 -6.017 1.00 90.38 65 SER A C 1
ATOM 500 O O . SER A 1 65 ? 8.931 7.011 -6.861 1.00 90.38 65 SER A O 1
ATOM 502 N N . VAL A 1 66 ? 9.372 7.559 -4.713 1.00 91.56 66 VAL A N 1
ATOM 503 C CA . VAL A 1 66 ? 8.146 7.002 -4.140 1.00 91.56 66 VAL A CA 1
ATOM 504 C C . VAL A 1 66 ? 7.556 7.975 -3.120 1.00 91.56 66 VAL A C 1
ATOM 506 O O . VAL A 1 66 ? 8.271 8.501 -2.270 1.00 91.56 66 VAL A O 1
ATOM 509 N N . ASP A 1 67 ? 6.237 8.155 -3.168 1.00 92.81 67 ASP A N 1
ATOM 510 C CA . ASP A 1 67 ? 5.467 8.840 -2.128 1.00 92.81 67 ASP A CA 1
ATOM 511 C C . ASP A 1 67 ? 4.511 7.863 -1.449 1.00 92.81 67 ASP A C 1
ATOM 513 O O . ASP A 1 67 ? 3.888 7.022 -2.106 1.00 92.81 67 ASP A O 1
ATOM 517 N N . ALA A 1 68 ? 4.320 8.037 -0.145 1.00 93.19 68 ALA A N 1
ATOM 518 C CA . ALA A 1 68 ? 3.341 7.296 0.628 1.00 93.19 68 ALA A CA 1
ATOM 519 C C . ALA A 1 68 ? 2.234 8.226 1.143 1.00 93.19 68 ALA A C 1
ATOM 521 O O . ALA A 1 68 ? 2.478 9.357 1.566 1.00 93.19 68 ALA A O 1
ATOM 522 N N . THR A 1 69 ? 0.988 7.762 1.100 1.00 94.31 69 THR A N 1
ATOM 523 C CA . THR A 1 69 ? -0.171 8.518 1.596 1.00 94.31 69 THR A CA 1
ATOM 524 C C . THR A 1 69 ? -1.142 7.581 2.287 1.00 94.31 69 THR A C 1
ATOM 526 O O . THR A 1 69 ? -1.462 6.529 1.745 1.00 94.31 69 THR A O 1
ATOM 529 N N . LEU A 1 70 ? -1.616 7.955 3.471 1.00 94.38 70 LEU A N 1
ATOM 530 C CA . LEU A 1 70 ? -2.669 7.244 4.181 1.00 94.38 70 LEU A CA 1
ATOM 531 C C . LEU A 1 70 ? -4.011 7.908 3.922 1.00 94.38 70 LEU A C 1
ATOM 533 O O . LEU A 1 70 ? -4.165 9.121 4.079 1.00 94.38 70 LEU A O 1
ATOM 537 N N . TYR A 1 71 ? -4.985 7.076 3.584 1.00 94.19 71 TYR A N 1
ATOM 538 C CA . TYR A 1 71 ? -6.376 7.454 3.439 1.00 94.19 71 TYR A CA 1
ATOM 539 C C . TYR A 1 71 ? -7.224 6.737 4.472 1.00 94.19 71 TYR A C 1
ATOM 541 O O . TYR A 1 71 ? -7.039 5.541 4.690 1.00 94.19 71 TYR A O 1
ATOM 549 N N . ARG A 1 72 ? -8.204 7.440 5.034 1.00 92.50 72 ARG A N 1
ATOM 550 C CA . ARG A 1 72 ? -9.283 6.835 5.809 1.00 92.50 72 ARG A CA 1
ATOM 551 C C . ARG A 1 72 ? -10.621 7.221 5.211 1.00 92.50 72 ARG A C 1
ATOM 553 O O . ARG A 1 72 ? -10.968 8.398 5.138 1.00 92.50 72 ARG A O 1
ATOM 560 N N . LYS A 1 73 ? -11.384 6.208 4.814 1.00 89.75 73 LYS A N 1
ATOM 561 C CA . LYS A 1 73 ? -12.772 6.359 4.396 1.00 89.75 73 LYS A CA 1
ATOM 562 C C . LYS A 1 73 ? -13.606 5.350 5.168 1.00 89.75 73 LYS A C 1
ATOM 564 O O . LYS A 1 73 ? -13.403 4.148 5.016 1.00 89.75 73 LYS A O 1
ATOM 569 N N . ASP A 1 74 ? -14.528 5.863 5.974 1.00 90.06 74 ASP A N 1
ATOM 570 C CA . ASP A 1 74 ? -15.416 5.059 6.814 1.00 90.06 74 ASP A CA 1
ATOM 571 C C . ASP A 1 74 ? -14.605 4.097 7.708 1.00 90.06 74 ASP A C 1
ATOM 573 O O . ASP A 1 74 ? -13.713 4.544 8.446 1.00 90.06 74 ASP A O 1
ATOM 577 N N . SER A 1 75 ? -14.870 2.788 7.640 1.00 88.19 75 SER A N 1
ATOM 578 C CA . SER A 1 75 ? -14.143 1.786 8.417 1.00 88.19 75 SER A CA 1
ATOM 579 C C . SER A 1 75 ? -12.792 1.380 7.823 1.00 88.19 75 SER A C 1
ATOM 581 O O . SER A 1 75 ? -12.094 0.573 8.437 1.00 88.19 75 SER A O 1
ATOM 583 N N . VAL A 1 76 ? -12.413 1.870 6.636 1.00 87.62 76 VAL A N 1
ATOM 584 C CA . VAL A 1 76 ? -11.260 1.360 5.879 1.00 87.62 76 VAL A CA 1
ATOM 585 C C . VAL A 1 76 ? -10.117 2.361 5.836 1.00 87.62 76 VAL A C 1
ATOM 587 O O . VAL A 1 76 ? -10.269 3.527 5.465 1.00 87.62 76 VAL A O 1
ATOM 590 N N . LEU A 1 77 ? -8.941 1.847 6.180 1.00 90.62 77 LEU A N 1
ATOM 591 C CA . LEU A 1 77 ? -7.657 2.504 6.029 1.00 90.62 77 LEU A CA 1
ATOM 592 C C . LEU A 1 77 ? -7.037 2.038 4.709 1.00 90.62 77 LEU A C 1
ATOM 594 O O . LEU A 1 77 ? -7.223 0.893 4.301 1.00 90.62 77 LEU A O 1
ATOM 598 N N . ALA A 1 78 ? -6.294 2.894 4.023 1.00 90.31 78 ALA A N 1
ATOM 599 C CA . ALA A 1 78 ? -5.500 2.467 2.882 1.00 90.31 78 ALA A CA 1
ATOM 600 C C . ALA A 1 78 ? -4.192 3.232 2.778 1.00 90.31 78 ALA A C 1
ATOM 602 O O . ALA A 1 78 ? -4.144 4.445 2.966 1.00 90.31 78 ALA A O 1
ATOM 603 N N . LEU A 1 79 ? -3.147 2.510 2.402 1.00 90.50 79 LEU A N 1
ATOM 604 C CA . LEU A 1 79 ? -1.851 3.054 2.053 1.00 90.50 79 LEU A CA 1
ATOM 605 C C . LEU A 1 79 ? -1.747 3.169 0.535 1.00 90.50 79 LEU A C 1
ATOM 607 O O . LEU A 1 79 ? -1.779 2.179 -0.186 1.00 90.50 79 LEU A O 1
ATOM 611 N N . ARG A 1 80 ? -1.590 4.383 0.027 1.00 90.38 80 ARG A N 1
ATOM 612 C CA . ARG A 1 80 ? -1.200 4.618 -1.359 1.00 90.38 80 ARG A CA 1
ATOM 613 C C . ARG A 1 80 ? 0.310 4.709 -1.448 1.00 90.38 80 ARG A C 1
ATOM 615 O O . ARG A 1 80 ? 0.898 5.584 -0.821 1.00 90.38 80 ARG A O 1
ATOM 622 N N . LEU A 1 81 ? 0.899 3.883 -2.302 1.00 90.44 81 LEU A N 1
ATOM 623 C CA . LEU A 1 81 ? 2.265 4.054 -2.783 1.00 90.44 81 LEU A CA 1
ATOM 624 C C . LEU A 1 81 ? 2.201 4.615 -4.199 1.00 90.44 81 LEU A C 1
ATOM 626 O O . LEU A 1 81 ? 1.621 3.983 -5.081 1.00 90.44 81 LEU A O 1
ATOM 630 N N . ARG A 1 82 ? 2.741 5.813 -4.413 1.00 89.62 82 ARG A N 1
ATOM 631 C CA . ARG A 1 82 ? 2.893 6.412 -5.742 1.00 89.62 82 ARG A CA 1
ATOM 632 C C . ARG A 1 82 ? 4.341 6.243 -6.170 1.00 89.62 82 ARG A C 1
ATOM 634 O O . ARG A 1 82 ? 5.221 6.719 -5.472 1.00 89.62 82 ARG A O 1
ATOM 641 N N . PHE A 1 83 ? 4.560 5.599 -7.304 1.00 87.44 83 PHE A N 1
ATOM 642 C CA . PHE A 1 83 ? 5.867 5.380 -7.909 1.00 87.44 83 PHE A CA 1
ATOM 643 C C . PHE A 1 83 ? 6.020 6.333 -9.088 1.00 87.44 83 PHE A C 1
ATOM 645 O O . PHE A 1 83 ? 5.097 6.450 -9.896 1.00 87.44 83 PHE A O 1
ATOM 652 N N . ILE A 1 84 ? 7.153 7.016 -9.176 1.00 87.56 84 ILE A N 1
ATOM 653 C CA . ILE A 1 84 ? 7.469 7.957 -10.251 1.00 87.56 84 ILE A CA 1
ATOM 654 C C . ILE A 1 84 ? 8.748 7.461 -10.919 1.00 87.56 84 ILE A C 1
ATOM 656 O O . ILE A 1 84 ? 9.733 7.183 -10.228 1.00 87.56 84 ILE A O 1
ATOM 660 N N . ASP A 1 85 ? 8.704 7.287 -12.237 1.00 85.75 85 ASP A N 1
ATOM 661 C CA . ASP A 1 85 ? 9.871 6.903 -13.028 1.00 85.75 85 ASP A CA 1
ATOM 662 C C . ASP A 1 85 ? 10.721 8.112 -13.448 1.00 85.75 85 ASP A C 1
ATOM 664 O O . ASP A 1 85 ? 10.321 9.264 -13.271 1.00 85.75 85 ASP A O 1
ATOM 668 N N . GLU A 1 86 ? 11.884 7.831 -14.031 1.00 84.12 86 GLU A N 1
ATOM 669 C CA . GLU A 1 86 ? 12.833 8.830 -14.553 1.00 84.12 86 GLU A CA 1
ATOM 670 C C . GLU A 1 86 ? 12.239 9.790 -15.605 1.00 84.12 86 GLU A C 1
ATOM 672 O O . GLU A 1 86 ? 12.748 10.890 -15.813 1.00 84.12 86 GLU A O 1
ATOM 677 N N . ASN A 1 87 ? 11.150 9.394 -16.274 1.00 82.50 87 ASN A N 1
ATOM 678 C CA . ASN A 1 87 ? 10.461 10.205 -17.279 1.00 82.5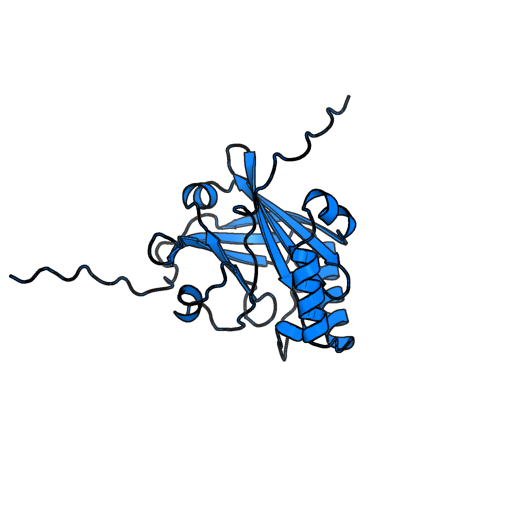0 87 ASN A CA 1
ATOM 679 C C . ASN A 1 87 ? 9.319 11.034 -16.663 1.00 82.50 87 ASN A C 1
ATOM 681 O O . ASN A 1 87 ? 8.595 11.733 -17.377 1.00 82.50 87 ASN A O 1
ATOM 685 N N . GLY A 1 88 ? 9.127 10.950 -15.343 1.00 79.75 88 GLY A N 1
ATOM 686 C CA . GLY A 1 88 ? 8.044 11.595 -14.610 1.00 79.75 88 GLY A CA 1
ATOM 687 C C . GLY A 1 88 ? 6.692 10.889 -14.742 1.00 79.75 88 GLY A C 1
ATOM 688 O O . GLY A 1 88 ? 5.686 11.401 -14.236 1.00 79.75 88 GLY A O 1
ATOM 689 N N . ALA A 1 89 ? 6.628 9.721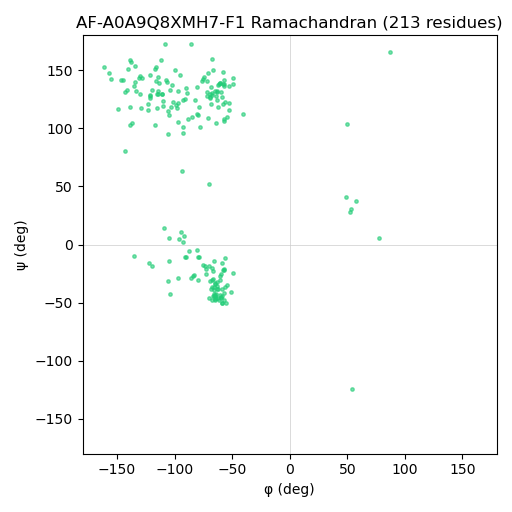 -15.389 1.00 81.62 89 ALA A N 1
ATOM 690 C CA . ALA A 1 89 ? 5.409 8.934 -15.441 1.00 81.62 89 ALA A CA 1
ATOM 691 C C . ALA A 1 89 ? 5.147 8.325 -14.061 1.00 81.62 89 ALA A C 1
ATOM 693 O O . ALA A 1 89 ? 6.028 7.749 -13.421 1.00 81.62 89 ALA A O 1
ATOM 694 N N . SER A 1 90 ? 3.911 8.471 -13.580 1.00 82.00 90 SER A N 1
ATOM 695 C CA . SER A 1 90 ? 3.545 8.011 -12.245 1.00 82.00 90 SER A CA 1
ATOM 696 C C . SER A 1 90 ? 2.522 6.892 -12.286 1.00 82.00 90 SER A C 1
ATOM 698 O O . SER A 1 90 ? 1.453 7.047 -12.877 1.00 82.00 90 SER A O 1
ATOM 700 N N . THR A 1 91 ? 2.810 5.817 -11.566 1.00 81.25 91 THR A N 1
ATOM 701 C CA . THR A 1 91 ? 1.844 4.765 -11.238 1.00 81.25 91 THR A CA 1
ATOM 702 C C . THR A 1 91 ? 1.555 4.792 -9.746 1.00 81.25 91 THR A C 1
ATOM 704 O O . THR A 1 91 ? 2.325 5.344 -8.960 1.00 81.25 91 THR A O 1
ATOM 707 N N . PHE A 1 92 ? 0.427 4.236 -9.316 1.00 82.69 92 PHE A N 1
ATOM 708 C CA . PHE A 1 92 ? 0.178 4.088 -7.889 1.00 82.69 92 PHE A CA 1
ATOM 709 C C . PHE A 1 92 ? -0.485 2.757 -7.568 1.00 82.69 92 PHE A C 1
ATOM 711 O O . PHE A 1 92 ? -1.232 2.195 -8.359 1.00 82.69 92 PHE A O 1
ATOM 718 N N . SER A 1 93 ? -0.220 2.261 -6.368 1.00 82.75 93 SER A N 1
ATOM 719 C CA . SER A 1 93 ? -0.923 1.126 -5.777 1.00 82.75 93 SER A CA 1
ATOM 720 C C . SER A 1 93 ? -1.686 1.615 -4.559 1.00 82.75 93 SER A C 1
ATOM 722 O O . SER A 1 93 ? -1.117 2.316 -3.723 1.00 82.75 93 SER A O 1
ATOM 724 N N . LEU A 1 94 ? -2.974 1.280 -4.478 1.00 84.69 94 LEU A N 1
ATOM 725 C CA . LEU A 1 94 ? -3.817 1.597 -3.330 1.00 84.69 94 LEU A CA 1
ATOM 726 C C . LEU A 1 94 ? -4.025 0.316 -2.523 1.00 84.69 94 LEU A C 1
ATOM 728 O O . LEU A 1 94 ? -4.669 -0.623 -2.984 1.00 84.69 94 LEU A O 1
ATOM 732 N N . LEU A 1 95 ? -3.435 0.290 -1.334 1.00 85.06 95 LEU A N 1
ATOM 733 C CA . LEU A 1 95 ? -3.292 -0.880 -0.481 1.00 85.06 95 LEU A CA 1
ATOM 734 C C . LEU A 1 95 ? -4.271 -0.761 0.692 1.00 85.06 95 LEU A C 1
ATOM 736 O O . LEU A 1 95 ? -3.965 -0.077 1.668 1.00 85.06 95 LEU A O 1
ATOM 740 N N . PRO A 1 96 ? -5.471 -1.348 0.605 1.00 83.12 96 PRO A N 1
ATOM 741 C CA . PRO A 1 96 ? -6.407 -1.366 1.722 1.00 83.12 96 PRO A CA 1
ATOM 742 C C . PRO A 1 96 ? -5.812 -2.131 2.909 1.00 83.12 96 PRO A C 1
ATOM 744 O O . PRO A 1 96 ? -5.223 -3.196 2.740 1.00 83.12 96 PRO A O 1
ATOM 747 N N . ILE A 1 97 ? -5.997 -1.574 4.100 1.00 85.00 97 ILE A N 1
ATOM 748 C CA . ILE A 1 97 ? -5.551 -2.092 5.390 1.00 85.00 97 ILE A CA 1
ATOM 749 C C . ILE A 1 97 ? -6.797 -2.269 6.255 1.00 85.00 97 ILE A C 1
ATOM 751 O O . ILE A 1 97 ? -7.612 -1.348 6.397 1.00 85.00 97 ILE A O 1
ATOM 755 N N . SER A 1 98 ? -6.961 -3.455 6.832 1.00 82.44 98 SER A N 1
ATOM 756 C CA . SER A 1 98 ? -8.069 -3.716 7.741 1.00 82.44 98 SER A CA 1
ATOM 757 C C . SER A 1 98 ? -7.665 -4.729 8.788 1.00 82.44 98 SER A C 1
ATOM 759 O O . SER A 1 98 ? -7.473 -5.900 8.481 1.00 82.44 98 SER A O 1
ATOM 761 N N . ALA A 1 99 ? -7.666 -4.303 10.046 1.00 80.62 99 ALA A N 1
ATOM 762 C CA . ALA A 1 99 ? -7.383 -5.218 11.136 1.00 80.62 99 ALA A CA 1
ATOM 763 C C . ALA A 1 99 ? -8.387 -6.386 11.239 1.00 80.62 99 ALA A C 1
ATOM 765 O O . ALA A 1 99 ? -8.002 -7.494 11.611 1.00 80.62 99 ALA A O 1
ATOM 766 N N . THR A 1 100 ? -9.650 -6.169 10.845 1.00 82.19 100 THR A N 1
ATOM 767 C CA . THR A 1 100 ? -10.682 -7.218 10.763 1.00 82.19 100 THR A CA 1
ATOM 768 C C . THR A 1 100 ? -10.349 -8.270 9.701 1.00 82.19 100 THR A C 1
ATOM 770 O O . THR A 1 100 ? -10.499 -9.465 9.946 1.00 82.19 100 THR A O 1
ATOM 773 N N . ASN A 1 101 ? -9.910 -7.849 8.509 1.00 73.75 101 ASN A N 1
ATOM 774 C CA . ASN A 1 101 ? -9.593 -8.776 7.416 1.00 73.75 101 ASN A CA 1
ATOM 775 C C . ASN A 1 101 ? -8.218 -9.425 7.563 1.00 73.75 101 ASN A C 1
ATOM 777 O O . ASN A 1 101 ? -8.034 -10.554 7.103 1.00 73.75 101 ASN A O 1
ATOM 781 N N . ASP A 1 102 ? -7.274 -8.718 8.177 1.00 69.88 102 ASP A N 1
ATOM 782 C CA . ASP A 1 102 ? -5.920 -9.216 8.368 1.00 69.88 102 ASP A CA 1
ATOM 783 C C . ASP A 1 102 ? -5.898 -10.366 9.387 1.00 69.88 102 ASP A C 1
ATOM 785 O O . ASP A 1 102 ? -5.111 -11.301 9.249 1.00 69.88 102 ASP A O 1
ATOM 789 N N . ALA A 1 103 ? -6.811 -10.330 10.372 1.00 66.06 103 ALA A N 1
ATOM 790 C CA . ALA A 1 103 ? -6.957 -11.326 11.438 1.00 66.06 103 ALA A CA 1
ATOM 791 C C . ALA A 1 103 ? -5.643 -11.616 12.198 1.00 66.06 103 ALA A C 1
ATOM 793 O O . ALA A 1 103 ? -5.438 -12.706 12.738 1.00 66.06 103 ALA A O 1
ATOM 794 N N . THR A 1 104 ? -4.740 -10.634 12.252 1.00 67.94 104 THR A N 1
ATOM 795 C CA . THR A 1 104 ? -3.437 -10.758 12.905 1.00 67.94 104 THR A CA 1
ATOM 796 C C . THR A 1 104 ? -3.606 -10.805 14.422 1.00 67.94 104 THR A C 1
ATOM 798 O O . THR A 1 104 ? -3.902 -9.793 15.054 1.00 67.94 104 THR A O 1
ATOM 801 N N . ILE A 1 105 ? -3.380 -11.983 15.015 1.00 64.38 105 ILE A N 1
ATOM 802 C CA . ILE A 1 105 ? -3.536 -12.235 16.462 1.00 64.38 105 ILE A CA 1
ATOM 803 C C . ILE A 1 105 ? -2.561 -11.385 17.297 1.00 64.38 105 ILE A C 1
ATOM 805 O O . ILE A 1 105 ? -2.868 -10.991 18.419 1.00 64.38 105 ILE A O 1
ATOM 809 N N . SER A 1 106 ? -1.367 -11.096 16.774 1.00 71.44 106 SER A N 1
ATOM 810 C CA . SER A 1 106 ? -0.340 -10.315 17.476 1.00 71.44 106 SER A CA 1
ATOM 811 C C . SER A 1 106 ? 0.410 -9.406 16.499 1.00 71.44 106 SER A C 1
ATOM 813 O O . SER A 1 106 ? 1.486 -9.780 16.028 1.00 71.44 106 SER A O 1
ATOM 815 N N . PRO A 1 107 ? -0.168 -8.241 16.146 1.00 73.94 107 PRO A N 1
ATOM 816 C CA . PRO A 1 107 ? 0.442 -7.323 15.193 1.00 73.94 107 PRO A CA 1
ATOM 817 C C . PRO A 1 107 ? 1.759 -6.757 15.734 1.00 73.94 107 PRO A C 1
ATOM 819 O O . PRO A 1 107 ? 1.840 -6.281 16.867 1.00 73.94 107 PRO A O 1
ATOM 822 N N . ARG A 1 108 ? 2.797 -6.787 14.903 1.00 74.31 108 ARG A N 1
ATOM 823 C CA . ARG A 1 108 ? 4.112 -6.204 15.164 1.00 74.31 108 ARG A CA 1
ATOM 824 C C . ARG A 1 108 ? 4.153 -4.795 14.604 1.00 74.31 108 ARG A C 1
ATOM 826 O O . ARG A 1 108 ? 4.401 -4.594 13.419 1.00 74.31 108 ARG A O 1
ATOM 833 N N . PHE A 1 109 ? 3.890 -3.816 15.457 1.00 81.50 109 PHE A N 1
ATOM 834 C CA . PHE A 1 109 ? 3.955 -2.419 15.051 1.00 81.50 109 PHE A CA 1
ATOM 835 C C . PHE A 1 109 ? 5.413 -1.950 14.922 1.00 81.50 109 PHE A C 1
ATOM 837 O O . PHE A 1 109 ? 6.246 -2.334 15.749 1.00 81.50 109 PHE A O 1
ATOM 844 N N . PRO A 1 110 ? 5.736 -1.099 13.930 1.00 75.44 110 PRO A N 1
ATOM 845 C CA . PRO A 1 110 ? 6.985 -0.350 13.954 1.00 75.44 110 PRO A CA 1
ATOM 846 C C . PRO A 1 110 ? 7.050 0.491 15.234 1.00 75.44 110 PRO A C 1
ATOM 848 O O . PRO A 1 110 ? 6.019 0.945 15.742 1.00 75.44 110 PRO A O 1
ATOM 851 N N . ALA A 1 111 ? 8.258 0.711 15.755 1.00 74.75 111 ALA A N 1
ATOM 852 C CA . ALA A 1 111 ? 8.432 1.600 16.895 1.00 74.75 111 ALA A CA 1
ATOM 853 C C . ALA A 1 111 ? 7.945 3.009 16.518 1.00 74.75 111 ALA A C 1
ATOM 855 O O . ALA A 1 111 ? 8.150 3.465 15.390 1.00 74.75 111 ALA A O 1
ATOM 856 N N . LEU A 1 112 ? 7.246 3.678 17.435 1.00 75.00 112 LEU A N 1
ATOM 857 C CA . LEU A 1 112 ? 6.555 4.940 17.139 1.00 75.00 112 LEU A CA 1
ATOM 858 C C . LEU A 1 112 ? 7.523 6.088 16.817 1.00 75.00 112 LEU A C 1
ATOM 860 O O . LEU A 1 112 ? 7.130 7.049 16.167 1.00 75.00 112 LEU A O 1
ATOM 864 N N . ASP A 1 113 ? 8.764 5.983 17.273 1.00 75.44 113 ASP A N 1
ATOM 865 C CA . ASP A 1 113 ? 9.907 6.863 17.015 1.00 75.44 113 ASP A CA 1
ATOM 866 C C . ASP A 1 113 ? 10.789 6.369 15.853 1.00 75.44 113 ASP A C 1
ATOM 868 O O . ASP A 1 113 ? 11.886 6.877 15.631 1.00 75.44 113 ASP A O 1
ATOM 872 N N . SER A 1 114 ? 10.323 5.370 15.100 1.00 76.69 114 SER A N 1
ATOM 873 C CA . SER A 1 114 ? 11.042 4.806 13.963 1.00 76.69 114 SER A CA 1
ATOM 874 C C . SER A 1 114 ? 10.307 5.024 12.645 1.00 76.69 114 SER A C 1
ATOM 876 O O . SER A 1 114 ? 9.076 5.105 12.564 1.00 76.69 114 SER A O 1
ATOM 878 N N . ASN A 1 115 ? 11.092 5.074 11.573 1.00 81.44 115 ASN A N 1
ATOM 879 C CA . ASN A 1 115 ? 10.567 5.076 10.219 1.00 81.44 115 ASN A CA 1
ATOM 880 C C . ASN A 1 115 ? 10.024 3.687 9.881 1.00 81.44 115 ASN A C 1
ATOM 882 O O . ASN A 1 115 ? 10.735 2.684 9.993 1.00 81.44 115 ASN A O 1
ATOM 886 N N . MET A 1 116 ? 8.774 3.629 9.419 1.00 85.12 116 MET A N 1
ATOM 887 C CA . MET A 1 116 ? 8.199 2.390 8.909 1.00 85.12 116 MET A CA 1
ATOM 888 C C . MET A 1 116 ? 8.963 1.958 7.656 1.00 85.12 116 MET A C 1
ATOM 890 O O . MET A 1 116 ? 9.098 2.733 6.705 1.00 85.12 116 MET A O 1
ATOM 894 N N . GLN A 1 117 ? 9.425 0.710 7.638 1.00 86.25 117 GLN A N 1
ATOM 895 C CA . GLN A 1 117 ? 10.041 0.118 6.457 1.00 86.25 117 GLN A CA 1
ATOM 896 C C . GLN A 1 117 ? 9.064 -0.811 5.751 1.00 86.25 117 GLN A C 1
ATOM 898 O O . GLN A 1 117 ? 8.381 -1.589 6.405 1.00 86.25 117 GLN A O 1
ATOM 903 N N . ILE A 1 118 ? 9.015 -0.740 4.423 1.00 84.94 118 ILE A N 1
ATOM 904 C CA . ILE A 1 118 ? 8.183 -1.611 3.588 1.00 84.94 118 ILE A CA 1
ATOM 905 C C . ILE A 1 118 ? 9.055 -2.196 2.486 1.00 84.94 118 ILE A C 1
ATOM 907 O O . ILE A 1 118 ? 9.736 -1.460 1.774 1.00 84.94 118 ILE A O 1
ATOM 911 N N . GLU A 1 119 ? 9.021 -3.510 2.308 1.00 83.38 119 GLU A N 1
ATOM 912 C CA . GLU A 1 119 ? 9.658 -4.160 1.165 1.00 83.38 119 GLU A CA 1
ATOM 913 C C . GLU A 1 119 ? 8.630 -4.431 0.062 1.00 83.38 119 GLU A C 1
ATOM 915 O O . GLU A 1 119 ? 7.626 -5.095 0.294 1.00 83.38 119 GLU A O 1
ATOM 920 N N . VAL A 1 120 ? 8.852 -3.894 -1.135 1.00 85.44 120 VAL A N 1
ATOM 921 C CA . VAL A 1 120 ? 7.943 -4.006 -2.279 1.00 85.44 120 VAL A CA 1
ATOM 922 C C . VAL A 1 120 ? 8.556 -4.904 -3.343 1.00 85.44 120 VAL A C 1
ATOM 924 O O . VAL A 1 120 ? 9.600 -4.585 -3.905 1.00 85.44 120 VAL A O 1
ATOM 927 N N . HIS A 1 121 ? 7.876 -5.999 -3.650 1.00 82.06 121 HIS A N 1
ATOM 928 C CA . HIS A 1 121 ? 8.275 -7.022 -4.607 1.00 82.06 121 HIS A CA 1
ATOM 929 C C . HIS A 1 121 ? 7.440 -6.900 -5.874 1.00 82.06 121 HIS A C 1
ATOM 931 O O . HIS A 1 121 ? 6.231 -7.107 -5.841 1.00 82.06 121 HIS A O 1
ATOM 937 N N . PHE A 1 122 ? 8.065 -6.572 -6.996 1.00 81.31 122 PHE A N 1
ATOM 938 C CA . PHE A 1 122 ? 7.407 -6.478 -8.293 1.00 81.31 122 PHE A CA 1
ATOM 939 C C . PHE A 1 122 ? 7.516 -7.806 -9.026 1.00 81.31 122 PHE A C 1
ATOM 941 O O . PHE A 1 122 ? 8.613 -8.308 -9.259 1.00 81.31 122 PHE A O 1
ATOM 948 N N . ILE A 1 123 ? 6.376 -8.350 -9.425 1.00 78.50 123 ILE A N 1
ATOM 949 C CA . ILE A 1 123 ? 6.255 -9.595 -10.173 1.00 78.50 123 ILE A CA 1
ATOM 950 C C . ILE A 1 123 ? 5.697 -9.283 -11.560 1.00 78.50 123 ILE A C 1
ATOM 952 O O . ILE A 1 123 ? 4.696 -8.583 -11.658 1.00 78.50 123 ILE A O 1
ATOM 956 N N . ASP A 1 124 ? 6.290 -9.809 -12.626 1.00 76.81 124 ASP A N 1
ATOM 957 C CA . ASP A 1 124 ? 5.701 -9.727 -13.965 1.00 76.81 124 ASP A CA 1
ATOM 958 C C . ASP A 1 124 ? 4.624 -10.803 -14.128 1.00 76.81 124 ASP A C 1
ATOM 960 O O . ASP A 1 124 ? 4.912 -12.000 -14.130 1.00 76.81 124 ASP A O 1
ATOM 964 N N . HIS A 1 125 ? 3.364 -10.382 -14.237 1.00 71.12 125 HIS A N 1
ATOM 965 C CA . HIS A 1 125 ? 2.249 -11.316 -14.379 1.00 71.12 125 HIS A CA 1
ATOM 966 C C . HIS A 1 125 ? 2.294 -12.113 -15.691 1.00 71.12 125 HIS A C 1
ATOM 968 O O . HIS A 1 125 ? 1.851 -13.262 -15.712 1.00 71.12 125 HIS A O 1
ATOM 974 N N . PHE A 1 126 ? 2.802 -11.512 -16.769 1.00 72.94 126 PHE A N 1
ATOM 975 C CA . PHE A 1 126 ? 2.828 -12.124 -18.096 1.00 72.94 126 PHE A CA 1
ATOM 976 C C . PHE A 1 126 ? 4.061 -13.008 -18.300 1.00 72.94 126 PHE A C 1
ATOM 978 O O . PHE A 1 126 ? 3.977 -13.999 -19.019 1.00 72.94 126 PHE A O 1
ATOM 985 N N . ASP A 1 127 ? 5.171 -12.707 -17.623 1.00 69.25 127 ASP A N 1
ATOM 986 C CA . ASP A 1 127 ? 6.384 -13.533 -17.629 1.00 69.25 127 ASP A CA 1
ATOM 987 C C . ASP A 1 127 ? 6.403 -14.520 -16.449 1.00 69.25 127 ASP A C 1
ATOM 989 O O . ASP A 1 127 ? 7.232 -14.435 -15.546 1.00 69.25 127 ASP A O 1
ATOM 993 N N . ASN A 1 128 ? 5.437 -15.446 -16.416 1.00 68.00 128 ASN A N 1
ATOM 994 C CA . ASN A 1 128 ? 5.375 -16.553 -15.446 1.00 68.00 128 ASN A CA 1
ATOM 995 C C . ASN A 1 128 ? 5.469 -16.145 -13.962 1.00 68.00 128 ASN A C 1
ATOM 997 O O . ASN A 1 128 ? 5.938 -16.919 -13.130 1.00 68.00 128 ASN A O 1
ATOM 1001 N N . ASN A 1 129 ? 4.989 -14.954 -13.594 1.00 69.25 129 ASN A N 1
ATOM 1002 C CA . ASN A 1 129 ? 5.131 -14.420 -12.239 1.00 69.25 129 ASN A CA 1
ATOM 1003 C C . ASN A 1 129 ? 6.604 -14.305 -11.783 1.00 69.25 129 ASN A C 1
ATOM 1005 O O . ASN A 1 129 ? 6.909 -14.517 -10.606 1.00 69.25 129 ASN A O 1
ATOM 1009 N N . ARG A 1 130 ? 7.513 -13.933 -12.694 1.00 75.62 130 ARG A N 1
ATOM 1010 C CA . ARG A 1 130 ? 8.925 -13.677 -12.384 1.00 75.62 130 ARG A CA 1
ATOM 1011 C C . ARG A 1 130 ? 9.088 -12.426 -11.526 1.00 75.62 130 ARG A C 1
ATOM 1013 O O . ARG A 1 130 ? 8.509 -11.382 -11.828 1.00 75.62 130 ARG A O 1
ATOM 1020 N N . LEU A 1 131 ? 9.921 -12.498 -10.487 1.00 76.88 131 LEU A N 1
ATOM 1021 C CA . LEU A 1 131 ? 10.314 -11.319 -9.715 1.00 76.88 131 LEU A CA 1
ATOM 1022 C C . LEU A 1 131 ? 11.190 -10.410 -10.594 1.00 76.88 131 LEU A C 1
ATOM 1024 O O . LEU A 1 131 ? 12.229 -10.830 -11.099 1.00 76.88 131 LEU A O 1
ATOM 1028 N N . THR A 1 132 ? 10.764 -9.166 -10.799 1.00 76.44 132 THR A N 1
ATOM 1029 C CA . THR A 1 132 ? 11.446 -8.189 -11.665 1.00 76.44 132 THR A CA 1
ATOM 1030 C C . THR A 1 132 ? 12.189 -7.116 -10.887 1.00 76.44 132 THR A C 1
ATOM 1032 O O . THR A 1 132 ? 13.220 -6.634 -11.353 1.00 76.44 132 THR A O 1
ATOM 1035 N N . ARG A 1 133 ? 11.701 -6.738 -9.701 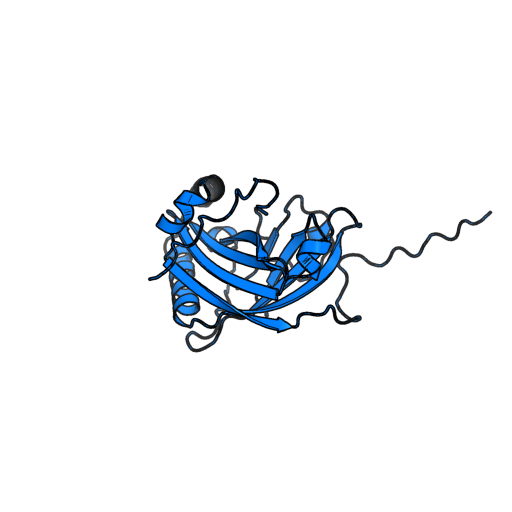1.00 79.81 133 ARG A N 1
ATOM 1036 C CA . ARG A 1 133 ? 12.362 -5.742 -8.851 1.00 79.81 133 ARG A CA 1
ATOM 1037 C C . ARG A 1 133 ? 11.959 -5.895 -7.395 1.00 79.81 133 ARG A C 1
ATOM 1039 O O . ARG A 1 133 ? 10.810 -6.205 -7.105 1.00 79.81 133 ARG A O 1
ATOM 1046 N N . VAL A 1 134 ? 12.883 -5.587 -6.490 1.00 81.62 134 VAL A N 1
ATOM 1047 C CA . VAL A 1 134 ? 12.599 -5.428 -5.060 1.00 81.62 134 VAL A CA 1
ATOM 1048 C C . VAL A 1 134 ? 13.013 -4.026 -4.636 1.00 81.62 134 VAL A C 1
ATOM 1050 O O . VAL A 1 134 ? 14.144 -3.608 -4.893 1.00 81.62 134 VAL A O 1
ATOM 1053 N N . LEU A 1 135 ? 12.100 -3.298 -3.998 1.00 86.00 135 LEU A N 1
ATOM 1054 C CA . LEU A 1 135 ? 12.373 -2.010 -3.372 1.00 86.00 135 LEU A CA 1
ATOM 1055 C C . LEU A 1 135 ? 12.283 -2.144 -1.862 1.00 86.00 135 LEU A C 1
ATOM 1057 O O . LEU A 1 135 ? 11.269 -2.600 -1.348 1.00 86.00 135 LEU A O 1
ATOM 1061 N N . ARG A 1 136 ? 13.295 -1.669 -1.138 1.00 87.00 136 ARG A N 1
ATOM 1062 C CA . ARG A 1 136 ? 13.149 -1.426 0.300 1.00 87.00 136 ARG A CA 1
ATOM 1063 C C . ARG A 1 136 ? 12.877 0.048 0.519 1.00 87.00 136 ARG A C 1
ATOM 1065 O O . ARG A 1 136 ? 13.688 0.882 0.135 1.00 87.00 136 ARG A O 1
ATOM 1072 N N . LEU A 1 137 ? 11.737 0.349 1.111 1.00 90.50 137 LEU A N 1
ATOM 1073 C CA . LEU A 1 137 ? 11.219 1.689 1.322 1.00 90.50 137 LEU A CA 1
ATOM 1074 C C . LEU A 1 137 ? 11.319 2.056 2.799 1.00 90.50 137 LEU A C 1
ATOM 1076 O O . LEU A 1 137 ? 11.058 1.214 3.651 1.00 90.50 137 LEU A O 1
ATOM 1080 N N . SER A 1 138 ? 11.656 3.308 3.092 1.00 91.06 138 SER A N 1
ATOM 1081 C CA . SER A 1 138 ? 11.615 3.894 4.434 1.00 91.06 138 SER A CA 1
ATOM 1082 C C . SER A 1 138 ? 10.714 5.124 4.413 1.00 91.06 138 SER A C 1
ATOM 1084 O O . SER A 1 138 ? 10.997 6.094 3.706 1.00 91.06 138 SER A O 1
ATOM 1086 N N . VAL A 1 139 ? 9.604 5.072 5.147 1.00 89.69 139 VAL A N 1
ATOM 1087 C CA . VAL A 1 139 ? 8.659 6.184 5.292 1.00 89.69 139 VAL A CA 1
ATOM 1088 C C . VAL A 1 139 ? 9.225 7.161 6.314 1.00 89.69 139 VAL A C 1
ATOM 1090 O O . VAL A 1 139 ? 9.318 6.833 7.492 1.00 89.69 139 VAL A O 1
ATOM 1093 N N . LEU A 1 140 ? 9.622 8.348 5.851 1.00 87.19 140 LEU A N 1
ATOM 1094 C CA . LEU A 1 140 ? 10.412 9.302 6.639 1.00 87.19 140 LEU A CA 1
ATOM 1095 C C . LEU A 1 140 ? 9.597 10.136 7.638 1.00 87.19 140 LEU A C 1
ATOM 1097 O O . LEU A 1 140 ? 10.172 10.861 8.445 1.00 87.19 140 LEU A O 1
ATOM 1101 N N . ASN A 1 141 ? 8.268 10.088 7.562 1.00 87.38 141 ASN A N 1
ATOM 1102 C CA . ASN A 1 141 ? 7.395 10.844 8.448 1.00 87.38 141 ASN A CA 1
ATOM 1103 C C . ASN A 1 141 ? 6.917 9.977 9.622 1.00 87.38 141 ASN A C 1
ATOM 1105 O O . ASN A 1 141 ? 5.991 9.176 9.473 1.00 87.38 141 ASN A O 1
ATOM 1109 N N . GLU A 1 142 ? 7.471 10.207 10.813 1.00 86.25 142 GLU A N 1
ATOM 1110 C CA . GLU A 1 142 ? 7.021 9.558 12.053 1.00 86.25 142 GLU A CA 1
ATOM 1111 C C . GLU A 1 142 ? 5.523 9.744 12.321 1.00 86.25 142 GLU A C 1
ATOM 1113 O O . GLU A 1 142 ? 4.867 8.844 12.845 1.00 86.25 142 GLU A O 1
ATOM 1118 N N . GLN A 1 143 ? 4.951 10.901 11.962 1.00 89.38 143 GLN A N 1
ATOM 1119 C CA . GLN A 1 143 ? 3.524 11.146 12.153 1.00 89.38 143 GLN A CA 1
ATOM 1120 C C . GLN A 1 143 ? 2.689 10.178 11.316 1.00 89.38 143 GLN A C 1
ATOM 1122 O O . GLN A 1 143 ? 1.648 9.715 11.771 1.00 89.38 143 GLN A O 1
ATOM 1127 N N . MET A 1 144 ? 3.156 9.828 10.116 1.00 90.69 144 MET A N 1
ATOM 1128 C CA . MET A 1 144 ? 2.485 8.841 9.279 1.00 90.69 144 MET A CA 1
ATOM 1129 C C . MET A 1 144 ? 2.527 7.451 9.925 1.00 90.69 144 MET A C 1
ATOM 1131 O O . MET A 1 144 ? 1.496 6.781 9.962 1.00 90.69 144 MET A O 1
ATOM 1135 N N . THR A 1 145 ? 3.668 7.048 10.498 1.00 88.44 145 THR A N 1
ATOM 1136 C CA . THR A 1 145 ? 3.792 5.799 11.271 1.00 88.44 145 THR A CA 1
ATOM 1137 C C . THR A 1 145 ? 2.828 5.784 12.462 1.00 88.44 145 THR A C 1
ATOM 1139 O O . THR A 1 145 ? 2.049 4.844 12.618 1.00 88.44 145 THR A O 1
ATOM 1142 N N . LYS A 1 146 ? 2.821 6.850 13.275 1.00 90.31 146 LYS A N 1
ATOM 1143 C CA . LYS A 1 146 ? 1.944 6.984 14.454 1.00 90.31 146 LYS A CA 1
ATOM 1144 C C . LYS A 1 146 ? 0.468 6.929 14.068 1.00 90.31 146 LYS A C 1
ATOM 1146 O O . LYS A 1 146 ? -0.303 6.205 14.697 1.00 90.31 146 LYS A O 1
ATOM 1151 N N . THR A 1 147 ? 0.081 7.653 13.017 1.00 93.06 147 THR A N 1
ATOM 1152 C CA . THR A 1 147 ? -1.288 7.644 12.496 1.00 93.06 147 THR A CA 1
ATOM 1153 C C . THR A 1 147 ? -1.680 6.247 12.020 1.00 93.06 147 THR A C 1
ATOM 1155 O O . THR A 1 147 ? -2.726 5.759 12.431 1.00 93.06 147 THR A O 1
ATOM 1158 N N . LEU A 1 148 ? -0.839 5.561 11.236 1.00 91.06 148 LEU A N 1
ATOM 1159 C CA . LEU A 1 148 ? -1.120 4.196 10.776 1.00 91.06 148 LEU A CA 1
ATOM 1160 C C . LEU A 1 148 ? -1.396 3.240 11.944 1.00 91.06 148 LEU A C 1
ATOM 1162 O O . LEU A 1 148 ? -2.401 2.531 11.935 1.00 91.06 148 LEU A O 1
ATOM 1166 N N . VAL A 1 149 ? -0.510 3.228 12.943 1.00 90.25 149 VAL A N 1
ATOM 1167 C CA . VAL A 1 149 ? -0.622 2.333 14.105 1.00 90.25 149 VAL A CA 1
ATOM 1168 C C . VAL A 1 149 ? -1.875 2.655 14.921 1.00 90.25 149 VAL A C 1
ATOM 1170 O O . VAL A 1 149 ? -2.635 1.748 15.257 1.00 90.25 149 VAL A O 1
ATOM 1173 N N . SER A 1 150 ? -2.125 3.938 15.193 1.00 92.38 150 SER A N 1
ATOM 1174 C CA . SER A 1 150 ? -3.303 4.389 15.944 1.00 92.38 150 SER A CA 1
ATOM 1175 C C . SER A 1 150 ? -4.611 3.978 15.261 1.00 92.38 150 SER A C 1
ATOM 1177 O O . SER A 1 150 ? -5.513 3.434 15.900 1.00 92.38 150 SER A O 1
ATOM 1179 N N . GLU A 1 151 ? -4.692 4.181 13.947 1.00 92.38 151 GLU A N 1
ATOM 1180 C CA . GLU A 1 151 ? -5.852 3.838 13.125 1.00 92.38 151 GLU A CA 1
ATOM 1181 C C . GLU A 1 151 ? -6.100 2.328 13.072 1.00 92.38 151 GLU A C 1
ATOM 1183 O O . GLU A 1 151 ? -7.229 1.868 13.252 1.00 92.38 151 GLU A O 1
ATOM 1188 N N . TYR A 1 152 ? -5.036 1.539 12.913 1.00 89.69 152 TYR A N 1
ATOM 1189 C CA . TYR A 1 152 ? -5.126 0.082 12.925 1.00 89.69 152 TYR A CA 1
ATOM 1190 C C . TYR A 1 152 ? -5.620 -0.455 14.274 1.00 89.69 152 TYR A C 1
ATOM 1192 O O . TYR A 1 152 ? -6.531 -1.280 14.337 1.00 89.69 152 TYR A O 1
ATOM 1200 N N . GLN A 1 153 ? -5.068 0.055 15.379 1.00 89.62 153 GLN A N 1
ATOM 1201 C CA . GLN A 1 153 ? -5.510 -0.307 16.728 1.00 89.62 153 GLN A CA 1
ATOM 1202 C C . GLN A 1 153 ? -6.951 0.144 17.003 1.00 89.62 153 GLN A C 1
ATOM 1204 O O . GLN A 1 153 ? -7.693 -0.529 17.720 1.00 89.62 153 GLN A O 1
ATOM 1209 N N . ALA A 1 154 ? -7.374 1.284 16.450 1.00 90.00 154 ALA A N 1
ATOM 1210 C CA . ALA A 1 154 ? -8.760 1.730 16.534 1.00 90.00 154 ALA A CA 1
ATOM 1211 C C . ALA A 1 154 ? -9.709 0.770 15.799 1.00 90.00 154 ALA A C 1
ATOM 1213 O O . ALA A 1 154 ? -10.743 0.422 16.364 1.00 90.00 154 ALA A O 1
ATOM 1214 N N . GLN A 1 155 ? -9.340 0.281 14.608 1.00 89.06 155 GLN A N 1
ATOM 1215 C CA . GLN A 1 155 ? -10.106 -0.756 13.905 1.00 89.06 155 GLN A CA 1
ATOM 1216 C C . GLN A 1 155 ? -10.210 -2.053 14.723 1.00 89.06 155 GLN A C 1
ATOM 1218 O O . GLN A 1 155 ? -11.303 -2.602 14.821 1.00 89.06 155 GLN A O 1
ATOM 1223 N N . GLN A 1 156 ? -9.114 -2.514 15.348 1.00 86.06 156 GLN A N 1
ATOM 1224 C CA . GLN A 1 156 ? -9.129 -3.721 16.195 1.00 86.06 156 GLN A CA 1
ATOM 1225 C C . GLN A 1 156 ? -10.116 -3.606 17.358 1.00 86.06 156 GLN A C 1
ATOM 1227 O O . GLN A 1 156 ? -10.869 -4.536 17.619 1.00 86.06 156 GLN A O 1
ATOM 1232 N N . ARG A 1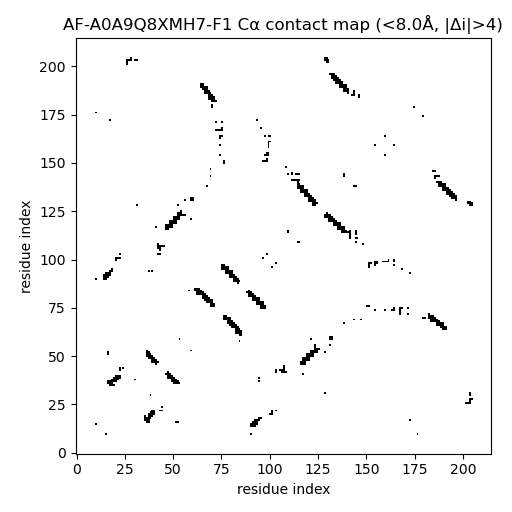 157 ? -10.129 -2.456 18.043 1.00 89.50 157 ARG A N 1
ATOM 1233 C CA . ARG A 1 157 ? -11.015 -2.215 19.195 1.00 89.50 157 ARG A CA 1
ATOM 1234 C C . ARG A 1 157 ? -12.477 -2.012 18.816 1.00 89.50 157 ARG A C 1
ATOM 1236 O O . ARG A 1 157 ? -13.343 -2.206 19.657 1.00 89.50 157 ARG A O 1
ATOM 1243 N N . ALA A 1 158 ? -12.742 -1.554 17.597 1.00 89.19 158 ALA A N 1
ATOM 1244 C CA . ALA A 1 158 ? -14.093 -1.256 17.143 1.00 89.19 158 ALA A CA 1
ATOM 1245 C C . ALA A 1 158 ? -14.889 -2.507 16.738 1.00 89.19 158 ALA A C 1
ATOM 1247 O O . ALA A 1 158 ? -16.089 -2.381 16.518 1.00 89.19 158 ALA A O 1
ATOM 1248 N N . GLU A 1 159 ? -14.240 -3.676 16.621 1.00 84.75 159 GLU A N 1
ATOM 1249 C CA . GLU A 1 159 ? -14.881 -4.964 16.298 1.00 84.75 159 GLU A CA 1
ATOM 1250 C C . GLU A 1 159 ? -15.826 -4.877 15.086 1.00 84.75 159 GLU A C 1
ATOM 1252 O O . GLU A 1 159 ? -16.930 -5.417 15.067 1.00 84.75 159 GLU A O 1
ATOM 1257 N N . ILE A 1 160 ? -15.389 -4.144 14.059 1.00 87.75 160 ILE A N 1
ATOM 1258 C CA . ILE A 1 160 ? -16.210 -3.851 12.884 1.00 87.75 160 ILE A CA 1
ATOM 1259 C C . ILE A 1 160 ? -16.456 -5.144 12.117 1.00 87.75 160 ILE A C 1
ATOM 1261 O O . ILE A 1 160 ? -15.508 -5.863 11.790 1.00 87.75 160 ILE A O 1
ATOM 1265 N N . ASP A 1 161 ? -17.723 -5.393 11.796 1.00 89.62 161 ASP A N 1
ATOM 1266 C CA . ASP A 1 161 ? -18.141 -6.561 11.040 1.00 89.62 161 ASP A CA 1
ATOM 1267 C C . ASP A 1 161 ? -17.433 -6.656 9.676 1.00 89.62 161 ASP A C 1
ATOM 1269 O O . ASP A 1 161 ? -17.210 -5.664 8.969 1.00 89.62 161 ASP A O 1
ATOM 1273 N N . LYS A 1 162 ? -17.087 -7.889 9.297 1.00 88.06 162 LYS A N 1
ATOM 1274 C CA . LYS A 1 162 ? -16.314 -8.172 8.089 1.00 88.06 162 LYS A CA 1
ATOM 1275 C C . LYS A 1 162 ? -17.049 -7.743 6.820 1.00 88.06 162 LYS A C 1
ATOM 1277 O O . LYS A 1 162 ? -16.405 -7.221 5.909 1.00 88.06 162 LYS A O 1
ATOM 1282 N N . ASP A 1 163 ? -18.364 -7.925 6.746 1.00 89.19 163 ASP A N 1
ATOM 1283 C CA . ASP A 1 163 ? -19.135 -7.545 5.561 1.00 89.19 163 ASP A CA 1
ATOM 1284 C C . ASP A 1 163 ? -19.172 -6.023 5.405 1.00 89.19 163 ASP A C 1
ATOM 1286 O O . ASP A 1 163 ? -18.996 -5.515 4.294 1.00 89.19 163 ASP A O 1
ATOM 1290 N N . THR A 1 164 ? -19.276 -5.293 6.519 1.00 90.69 164 THR A N 1
ATOM 1291 C CA . THR A 1 164 ? -19.171 -3.823 6.536 1.00 90.69 164 THR A CA 1
ATOM 1292 C C . THR A 1 164 ? -17.821 -3.361 5.987 1.00 90.69 164 THR A C 1
ATOM 1294 O O . THR A 1 164 ? -17.769 -2.578 5.038 1.00 90.69 164 THR A O 1
ATOM 1297 N N . VAL A 1 165 ? -16.719 -3.926 6.493 1.00 87.69 165 VAL A N 1
ATOM 1298 C CA . VAL A 1 165 ? -15.366 -3.622 5.997 1.00 87.69 165 VAL A CA 1
ATOM 1299 C C . VAL A 1 165 ? -15.242 -3.910 4.499 1.00 87.69 165 VAL A C 1
ATOM 1301 O O . VAL A 1 165 ? -14.641 -3.129 3.760 1.00 87.69 165 VAL A O 1
ATOM 1304 N N . MET A 1 166 ? -15.801 -5.023 4.022 1.00 84.94 166 MET A N 1
ATOM 1305 C CA . MET A 1 166 ? -15.745 -5.393 2.607 1.00 84.94 166 MET A CA 1
ATOM 1306 C C . MET A 1 166 ? -16.527 -4.419 1.714 1.00 84.94 166 MET A C 1
ATOM 1308 O O . MET A 1 166 ? -16.085 -4.128 0.596 1.00 84.94 166 MET A O 1
ATOM 1312 N N . VAL A 1 167 ? -17.668 -3.901 2.177 1.00 88.12 167 VAL A N 1
ATOM 1313 C CA . VAL A 1 167 ? -18.444 -2.864 1.475 1.00 88.12 167 VAL A CA 1
ATOM 1314 C C . VAL A 1 167 ? -17.677 -1.542 1.440 1.00 88.12 167 VAL A C 1
ATOM 1316 O O . VAL A 1 167 ? -17.519 -0.950 0.365 1.00 88.12 167 VAL A O 1
ATOM 1319 N N . ASP A 1 168 ? -17.131 -1.109 2.571 1.00 89.38 168 ASP A N 1
ATOM 1320 C CA . ASP A 1 168 ? -16.369 0.137 2.669 1.00 89.38 168 ASP A CA 1
ATOM 1321 C C . ASP A 1 168 ? -15.103 0.085 1.807 1.00 89.38 168 ASP A C 1
ATOM 1323 O O . ASP A 1 168 ? -14.783 1.040 1.094 1.00 89.38 168 ASP A O 1
ATOM 1327 N N . MET A 1 169 ? -14.439 -1.072 1.762 1.00 86.19 169 MET A N 1
ATOM 1328 C CA . MET A 1 169 ? -13.250 -1.308 0.945 1.00 86.19 169 MET A CA 1
ATOM 1329 C C . MET A 1 169 ? -13.584 -1.215 -0.543 1.00 86.19 169 MET A C 1
ATOM 1331 O O . MET A 1 169 ? -12.901 -0.507 -1.282 1.00 86.19 169 MET A O 1
ATOM 1335 N N . LYS A 1 170 ? -14.673 -1.856 -0.992 1.00 85.19 170 LYS A N 1
ATOM 1336 C CA . LYS A 1 170 ? -15.169 -1.707 -2.373 1.00 85.19 170 LYS A CA 1
ATOM 1337 C C . LYS A 1 170 ? -15.491 -0.250 -2.695 1.00 85.19 170 LYS A C 1
ATOM 1339 O O . LYS A 1 170 ? -15.210 0.207 -3.804 1.00 85.19 170 LYS A O 1
ATOM 1344 N N . THR A 1 171 ? -16.049 0.485 -1.738 1.00 87.81 171 THR A N 1
ATOM 1345 C CA . THR A 1 171 ? -16.424 1.891 -1.920 1.00 87.81 171 THR A CA 1
ATOM 1346 C C . THR A 1 171 ? -15.197 2.794 -2.037 1.00 87.81 171 THR A C 1
ATOM 1348 O O . THR A 1 171 ? -15.126 3.616 -2.952 1.00 87.81 171 THR A O 1
ATOM 1351 N N . LEU A 1 172 ? -14.195 2.625 -1.169 1.00 86.69 172 LEU A N 1
ATOM 1352 C CA . LEU A 1 172 ? -12.916 3.333 -1.265 1.00 86.69 172 LEU A CA 1
ATOM 1353 C C . LEU A 1 172 ? -12.248 3.067 -2.616 1.00 86.69 172 LEU A C 1
ATOM 1355 O O . LEU A 1 172 ? -11.839 3.992 -3.309 1.00 86.69 172 LEU A O 1
ATOM 1359 N N . LEU A 1 173 ? -12.191 1.804 -3.023 1.00 83.25 173 LEU A N 1
ATOM 1360 C CA . LEU A 1 173 ? -11.520 1.386 -4.249 1.00 83.25 173 LEU A CA 1
ATOM 1361 C C . LEU A 1 173 ? -12.294 1.787 -5.519 1.00 83.25 173 LEU A C 1
ATOM 1363 O O . LEU A 1 173 ? -11.712 1.948 -6.589 1.00 83.25 173 LEU A O 1
ATOM 1367 N N . SER A 1 174 ? -13.596 2.040 -5.397 1.00 84.12 174 SER A N 1
ATOM 1368 C CA . SER A 1 174 ? -14.418 2.622 -6.465 1.00 84.12 174 SER A CA 1
ATOM 1369 C C . SER A 1 174 ? -14.410 4.155 -6.471 1.00 84.12 174 SER A C 1
ATOM 1371 O O . SER A 1 174 ? -14.977 4.763 -7.380 1.00 84.12 174 SER A O 1
ATOM 1373 N N . THR A 1 175 ? -13.787 4.799 -5.479 1.00 83.94 175 THR A N 1
ATOM 1374 C CA . THR A 1 175 ? -13.752 6.260 -5.375 1.00 83.94 175 THR A CA 1
ATOM 1375 C C . THR A 1 175 ? -12.883 6.844 -6.495 1.00 83.94 175 THR A C 1
ATOM 1377 O O . THR A 1 175 ? -11.724 6.450 -6.639 1.00 83.94 175 THR A O 1
ATOM 1380 N N . PRO A 1 176 ? -13.390 7.809 -7.288 1.00 84.69 176 PRO A N 1
ATOM 1381 C CA . PRO A 1 176 ? -12.585 8.458 -8.315 1.00 84.69 176 PRO A CA 1
ATOM 1382 C C . PRO A 1 176 ? -11.333 9.105 -7.718 1.00 84.69 176 PRO A C 1
ATOM 1384 O O . PRO A 1 176 ? -11.425 9.819 -6.721 1.00 84.69 176 PRO A O 1
ATOM 1387 N N . TYR A 1 177 ? -10.181 8.932 -8.372 1.00 80.38 177 TYR A N 1
ATOM 1388 C CA . TYR A 1 177 ? -8.884 9.403 -7.867 1.00 80.38 177 TYR A CA 1
ATOM 1389 C C . TYR A 1 177 ? -8.889 10.880 -7.440 1.00 80.38 177 TYR A C 1
ATOM 1391 O O . TYR A 1 177 ? -8.389 11.223 -6.373 1.00 80.38 177 TYR A O 1
ATOM 1399 N N . LYS A 1 178 ? -9.548 11.749 -8.217 1.00 83.50 178 LYS A N 1
ATOM 1400 C CA . LYS A 1 178 ? -9.698 13.186 -7.914 1.00 83.50 178 LYS A CA 1
ATOM 1401 C C . LYS A 1 178 ? -10.388 13.490 -6.574 1.00 83.50 178 LYS A C 1
ATOM 1403 O O . LYS A 1 178 ? -10.361 14.627 -6.116 1.00 83.50 178 LYS A O 1
ATOM 1408 N N . HIS A 1 179 ? -11.055 12.508 -5.973 1.00 88.94 179 HIS A N 1
ATOM 1409 C CA . HIS A 1 179 ? -11.750 12.630 -4.695 1.00 88.94 179 HIS A CA 1
ATOM 1410 C C . HIS A 1 179 ? -11.005 11.968 -3.533 1.00 88.94 179 HIS A C 1
ATOM 1412 O O . HIS A 1 179 ? -11.320 12.289 -2.391 1.00 88.94 179 HIS A O 1
ATOM 1418 N N . LEU A 1 180 ? -9.995 11.127 -3.795 1.00 87.25 180 LEU A N 1
ATOM 1419 C CA . LEU A 1 180 ? -9.181 10.502 -2.747 1.00 87.25 180 LEU A CA 1
ATOM 1420 C C . LEU A 1 180 ? -8.512 11.505 -1.789 1.00 87.25 180 LEU A C 1
ATOM 1422 O O . LEU A 1 180 ? -8.511 11.221 -0.594 1.00 87.25 180 LEU A O 1
ATOM 1426 N N . PRO A 1 181 ? -8.031 12.692 -2.227 1.00 90.81 181 PRO A N 1
ATOM 1427 C CA . PRO A 1 181 ? -7.437 13.669 -1.310 1.00 90.81 181 PRO A CA 1
ATOM 1428 C C . PRO A 1 181 ? -8.360 14.129 -0.173 1.00 90.81 181 PRO A C 1
ATOM 1430 O O . PRO A 1 181 ? -7.876 14.575 0.858 1.00 90.81 181 PRO A O 1
ATOM 1433 N N . LYS A 1 182 ? -9.689 13.999 -0.317 1.00 93.25 182 LYS A N 1
ATOM 1434 C CA . LYS A 1 182 ? -10.644 14.328 0.758 1.00 93.25 182 LYS A CA 1
ATOM 1435 C C . LYS A 1 182 ? -10.562 13.379 1.955 1.00 93.25 182 LYS A C 1
ATOM 1437 O O . LYS A 1 182 ? -11.054 13.717 3.023 1.00 93.25 182 LYS A O 1
ATOM 1442 N N . TYR A 1 183 ? -9.993 12.199 1.747 1.00 94.19 183 TYR A N 1
ATOM 1443 C CA . TYR A 1 183 ? -9.863 11.143 2.743 1.00 94.19 183 TYR A CA 1
ATOM 1444 C C . TYR A 1 183 ? -8.429 11.045 3.278 1.00 94.19 183 TYR A C 1
ATOM 1446 O O . TYR A 1 183 ? -8.112 10.098 3.989 1.00 94.19 183 TYR A O 1
ATOM 1454 N N . GLU A 1 184 ? -7.537 11.963 2.887 1.00 95.06 184 GLU A N 1
ATOM 1455 C CA . GLU A 1 184 ? -6.134 11.950 3.300 1.00 95.06 184 GLU A CA 1
ATOM 1456 C C . GLU A 1 184 ? -6.001 12.272 4.785 1.00 95.06 184 GLU A C 1
ATOM 1458 O O . GLU A 1 184 ? -6.533 13.273 5.260 1.00 95.06 184 GLU A O 1
ATOM 1463 N N . ILE A 1 185 ? -5.265 11.428 5.505 1.00 95.69 185 ILE A N 1
ATOM 1464 C CA . ILE A 1 185 ? -4.995 11.613 6.937 1.00 95.69 185 ILE A CA 1
ATOM 1465 C C . ILE A 1 185 ? -3.503 11.740 7.256 1.00 95.69 185 ILE A C 1
ATOM 1467 O O . ILE A 1 185 ? -3.146 12.233 8.322 1.00 95.69 185 ILE A O 1
ATOM 1471 N N . ALA A 1 186 ? -2.621 11.307 6.350 1.00 94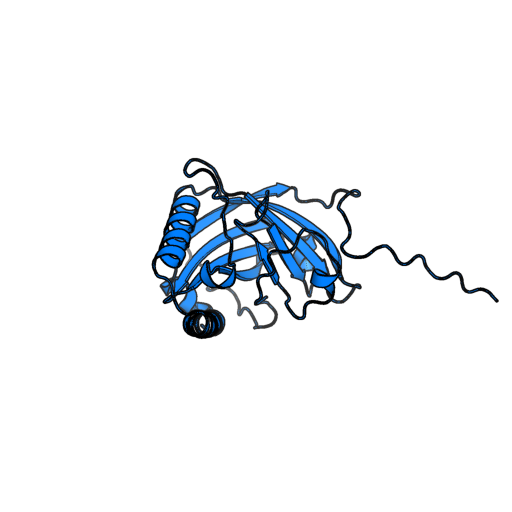.12 186 ALA A N 1
ATOM 1472 C CA . ALA A 1 186 ? -1.182 11.536 6.446 1.00 94.12 186 ALA A CA 1
ATOM 1473 C C . ALA A 1 186 ? -0.509 11.350 5.082 1.00 94.12 186 ALA A C 1
ATOM 1475 O O . ALA A 1 186 ? -0.961 10.550 4.262 1.00 94.12 186 ALA A O 1
ATOM 1476 N N . ASN A 1 187 ? 0.619 12.022 4.867 1.00 94.12 187 ASN A N 1
ATOM 1477 C CA . ASN A 1 187 ? 1.486 11.800 3.717 1.00 94.12 187 ASN A CA 1
ATOM 1478 C C . ASN A 1 187 ? 2.963 11.830 4.128 1.00 94.12 187 ASN A C 1
ATOM 1480 O O . ASN A 1 187 ? 3.330 12.350 5.186 1.00 94.12 187 ASN A O 1
ATOM 1484 N N . SER A 1 188 ? 3.808 11.219 3.305 1.00 93.00 188 SER A N 1
ATOM 1485 C CA . SER A 1 188 ? 5.245 11.176 3.525 1.00 93.00 188 SER A CA 1
ATOM 1486 C C . SER A 1 188 ? 5.983 10.980 2.214 1.00 93.00 188 SER A C 1
ATOM 1488 O O . SER A 1 188 ? 5.583 10.166 1.379 1.00 93.00 188 SER A O 1
ATOM 1490 N N . GLN A 1 189 ? 7.130 11.642 2.099 1.00 89.50 189 GLN A N 1
ATOM 1491 C CA . GLN A 1 189 ? 8.170 11.194 1.182 1.00 89.50 189 GLN A CA 1
ATOM 1492 C C . GLN A 1 189 ? 8.738 9.856 1.662 1.00 89.50 189 GLN A C 1
ATOM 1494 O O . GLN A 1 189 ? 8.758 9.563 2.866 1.00 89.50 189 GLN A O 1
ATOM 1499 N N . VAL A 1 190 ? 9.185 9.043 0.712 1.00 92.69 190 VAL A N 1
ATOM 1500 C CA . VAL A 1 190 ? 9.765 7.730 0.976 1.00 92.69 190 VAL A CA 1
ATOM 1501 C C . VAL A 1 190 ? 11.191 7.700 0.452 1.00 92.69 190 VAL A C 1
ATOM 1503 O O . VAL A 1 190 ? 11.458 8.072 -0.688 1.00 92.69 190 VAL A O 1
ATOM 1506 N N . GLN A 1 191 ? 12.111 7.208 1.275 1.00 92.94 191 GLN A N 1
ATOM 1507 C CA . GLN A 1 191 ? 13.470 6.914 0.843 1.00 92.94 191 GLN A CA 1
ATOM 1508 C C . GLN A 1 191 ? 13.553 5.480 0.314 1.00 92.94 191 GLN A C 1
ATOM 1510 O O . GLN A 1 191 ? 13.142 4.537 0.992 1.00 92.94 191 GLN A O 1
ATOM 1515 N N . ILE A 1 192 ? 14.128 5.305 -0.876 1.00 90.38 192 ILE A N 1
ATOM 1516 C CA . ILE A 1 192 ? 14.451 3.985 -1.425 1.00 90.38 192 ILE A CA 1
ATOM 1517 C C . ILE A 1 192 ? 15.821 3.558 -0.875 1.00 90.38 192 ILE A C 1
ATOM 1519 O O . ILE A 1 192 ? 16.849 4.119 -1.240 1.00 90.38 192 ILE A O 1
ATOM 1523 N N . LEU A 1 193 ? 15.834 2.564 0.013 1.00 85.50 193 LEU A N 1
ATOM 1524 C CA . LEU A 1 193 ? 17.034 2.004 0.650 1.00 85.50 193 LEU A CA 1
ATOM 1525 C C . LEU A 1 193 ? 17.725 0.931 -0.206 1.00 85.50 193 LEU A C 1
ATOM 1527 O O . LEU A 1 193 ? 18.927 0.712 -0.080 1.00 85.50 193 LEU A O 1
ATOM 1531 N N . LYS A 1 194 ? 16.971 0.233 -1.061 1.00 77.00 194 LYS A N 1
ATOM 1532 C CA . LYS A 1 194 ? 17.476 -0.798 -1.982 1.00 77.00 194 LYS A CA 1
ATOM 1533 C C . LYS A 1 194 ? 16.698 -0.716 -3.288 1.00 77.00 194 LYS A C 1
ATOM 1535 O O . LYS A 1 194 ? 15.473 -0.664 -3.245 1.00 77.00 194 LYS A O 1
ATOM 1540 N N . SER A 1 195 ? 17.404 -0.697 -4.420 1.00 63.31 195 SER A N 1
ATOM 1541 C CA . SER A 1 195 ? 16.813 -0.488 -5.751 1.00 63.31 195 SER A CA 1
ATOM 1542 C C . SER A 1 195 ? 17.071 -1.612 -6.759 1.00 63.31 195 SER A C 1
ATOM 1544 O O . SER A 1 195 ? 16.374 -1.655 -7.774 1.00 63.31 195 SER A O 1
ATOM 1546 N N . LYS A 1 196 ? 18.036 -2.508 -6.495 1.00 56.28 196 LYS A N 1
ATOM 1547 C CA . LYS A 1 196 ? 18.410 -3.618 -7.385 1.00 56.28 196 LYS A CA 1
ATOM 1548 C C . LYS A 1 196 ? 17.917 -4.967 -6.841 1.00 56.28 196 LYS A C 1
ATOM 1550 O O . LYS A 1 196 ? 18.037 -5.184 -5.629 1.00 56.28 196 LYS A O 1
ATOM 1555 N N . PRO A 1 197 ? 17.420 -5.879 -7.703 1.00 52.44 197 PRO A N 1
ATOM 1556 C CA . PRO A 1 197 ? 17.340 -7.288 -7.340 1.00 52.44 197 PRO A CA 1
ATOM 1557 C C . PRO A 1 197 ? 18.764 -7.751 -7.015 1.00 52.44 197 PRO A C 1
ATOM 1559 O O . PRO A 1 197 ? 19.693 -7.481 -7.773 1.00 52.44 197 PRO A O 1
ATOM 1562 N N . VAL A 1 198 ? 18.960 -8.341 -5.840 1.00 52.31 198 VAL A N 1
ATOM 1563 C CA . VAL A 1 198 ? 20.199 -9.085 -5.588 1.00 52.31 198 VAL A CA 1
ATOM 1564 C C . VAL A 1 198 ? 19.968 -10.430 -6.255 1.00 52.31 198 VAL A C 1
ATOM 1566 O O . VAL A 1 198 ? 18.871 -10.970 -6.131 1.00 52.31 198 VAL A O 1
ATOM 1569 N N . ASP A 1 199 ? 20.953 -10.944 -6.984 1.00 50.97 199 ASP A N 1
ATOM 1570 C CA . ASP A 1 199 ? 20.834 -12.205 -7.732 1.00 50.97 199 ASP A CA 1
ATOM 1571 C C . ASP A 1 199 ? 20.432 -13.409 -6.839 1.00 50.97 199 ASP A C 1
ATOM 1573 O O . ASP A 1 199 ? 20.002 -14.442 -7.344 1.00 50.97 199 ASP A O 1
ATOM 1577 N N . ASP A 1 200 ? 20.469 -13.230 -5.512 1.00 52.75 200 ASP A N 1
ATOM 1578 C CA . ASP A 1 200 ? 20.090 -14.190 -4.470 1.00 52.75 200 ASP A CA 1
ATOM 1579 C C . ASP A 1 200 ? 18.646 -14.039 -3.933 1.00 52.75 200 ASP A C 1
ATOM 1581 O O . ASP A 1 200 ? 18.274 -14.708 -2.966 1.00 52.75 200 ASP A O 1
ATOM 1585 N N . GLU A 1 201 ? 17.816 -13.147 -4.489 1.00 63.34 201 GLU A N 1
ATOM 1586 C CA . GLU A 1 201 ? 16.421 -13.007 -4.040 1.00 63.34 201 GLU A CA 1
ATOM 1587 C C . GLU A 1 201 ? 15.602 -14.258 -4.391 1.00 63.34 201 GLU A C 1
ATOM 1589 O O . GLU A 1 201 ? 15.564 -14.717 -5.539 1.00 63.34 201 GLU A O 1
ATOM 1594 N N . GLN A 1 202 ? 14.909 -14.801 -3.387 1.00 60.41 202 GLN A N 1
ATOM 1595 C CA . GLN A 1 202 ? 14.131 -16.026 -3.529 1.00 60.41 202 GLN A CA 1
ATOM 1596 C C . GLN A 1 202 ? 13.005 -15.831 -4.555 1.00 60.41 202 GLN A C 1
ATOM 1598 O O . GLN A 1 202 ? 12.110 -15.003 -4.375 1.00 60.41 202 GLN A O 1
ATOM 1603 N N . GLN A 1 203 ? 13.049 -16.608 -5.637 1.00 64.94 203 GLN A N 1
ATOM 1604 C CA . GLN A 1 203 ? 12.033 -16.584 -6.688 1.00 64.94 203 GLN A CA 1
ATOM 1605 C C . GLN A 1 203 ? 10.717 -17.209 -6.199 1.00 64.94 203 GLN A C 1
ATOM 1607 O O . GLN A 1 203 ? 10.718 -18.155 -5.410 1.00 64.94 203 GLN A O 1
ATOM 1612 N N . PHE A 1 204 ? 9.583 -16.705 -6.700 1.00 62.09 204 PHE A N 1
ATOM 1613 C CA . PHE A 1 204 ? 8.249 -17.214 -6.343 1.00 62.09 204 PHE A CA 1
ATOM 1614 C C . PHE A 1 204 ? 7.901 -18.555 -7.004 1.00 62.09 204 PHE A C 1
ATOM 1616 O O . PHE A 1 204 ? 6.993 -19.243 -6.539 1.00 62.09 204 PHE A O 1
ATOM 1623 N N . MET A 1 205 ? 8.621 -18.932 -8.064 1.00 58.25 205 MET A N 1
ATOM 1624 C CA . MET A 1 205 ? 8.574 -20.262 -8.667 1.00 58.25 205 MET A CA 1
ATOM 1625 C C . MET A 1 205 ? 9.994 -20.808 -8.849 1.00 58.25 205 MET A C 1
ATOM 1627 O O . MET A 1 205 ? 10.901 -20.035 -9.173 1.00 58.25 205 MET A O 1
ATOM 1631 N N . PRO A 1 206 ? 10.214 -22.125 -8.688 1.00 49.12 206 PRO A N 1
ATOM 1632 C CA . PRO A 1 206 ? 11.461 -22.740 -9.118 1.00 49.12 206 PRO A CA 1
ATOM 1633 C C . PRO A 1 206 ? 11.613 -22.560 -10.633 1.00 49.12 206 PRO A C 1
ATOM 1635 O O . PRO A 1 206 ? 10.647 -22.730 -11.379 1.00 49.12 206 PRO A O 1
ATOM 1638 N N . HIS A 1 207 ? 12.824 -22.240 -11.102 1.00 45.50 207 HIS A N 1
ATOM 1639 C CA . HIS A 1 207 ? 13.126 -22.272 -12.531 1.00 45.50 207 HIS A CA 1
ATOM 1640 C C . HIS A 1 207 ? 12.764 -23.659 -13.069 1.00 45.50 207 HIS A C 1
ATOM 1642 O O . HIS A 1 207 ? 13.436 -24.648 -12.766 1.00 45.50 207 HIS A O 1
ATOM 1648 N N . THR A 1 208 ? 11.708 -23.749 -13.875 1.00 42.97 208 THR A N 1
ATOM 1649 C CA . THR A 1 208 ? 11.513 -24.915 -14.727 1.00 42.97 208 THR A CA 1
ATOM 1650 C C . THR A 1 208 ? 12.689 -24.902 -15.689 1.00 42.97 208 THR A C 1
ATOM 1652 O O . THR A 1 208 ? 12.773 -24.058 -16.580 1.00 42.97 208 THR A O 1
ATOM 1655 N N . LYS A 1 209 ? 13.667 -25.788 -15.454 1.00 35.62 209 LYS A N 1
ATOM 1656 C CA . LYS A 1 209 ? 14.725 -26.040 -16.433 1.00 35.62 209 LYS A CA 1
ATOM 1657 C C . LYS A 1 209 ? 14.041 -26.286 -17.780 1.00 35.62 209 LYS A C 1
ATOM 1659 O O . LYS A 1 209 ? 13.027 -26.992 -17.789 1.00 35.62 209 LYS A O 1
ATOM 1664 N N . PRO A 1 210 ? 14.558 -25.743 -18.894 1.00 38.53 210 PRO A N 1
ATOM 1665 C CA . PRO A 1 210 ? 14.047 -26.123 -20.197 1.00 38.53 210 PRO A CA 1
ATOM 1666 C C . PRO A 1 210 ? 14.106 -27.646 -20.268 1.00 38.53 210 PRO A C 1
ATOM 1668 O O . PRO A 1 210 ? 15.160 -28.246 -20.038 1.00 38.53 210 PRO A O 1
ATOM 1671 N N . VAL A 1 211 ? 12.948 -28.265 -20.497 1.00 38.97 211 VAL A N 1
ATOM 1672 C CA . VAL A 1 211 ? 12.875 -29.680 -20.834 1.00 38.97 211 VAL A CA 1
ATOM 1673 C C . VAL A 1 211 ? 13.739 -29.808 -22.075 1.00 38.97 211 VAL A C 1
ATOM 1675 O O . VAL A 1 211 ? 13.393 -29.269 -23.126 1.00 38.97 211 VAL A O 1
ATOM 1678 N N . MET A 1 212 ? 14.912 -30.427 -21.933 1.00 37.81 212 MET A N 1
ATOM 1679 C CA . MET A 1 212 ? 15.676 -30.838 -23.095 1.00 37.81 212 MET A CA 1
ATOM 1680 C C . MET A 1 212 ? 14.722 -31.664 -23.947 1.00 37.81 212 MET A C 1
ATOM 1682 O O . MET A 1 212 ? 14.222 -32.691 -23.489 1.00 37.81 212 MET A O 1
ATOM 1686 N N . ALA A 1 213 ? 14.424 -31.172 -25.147 1.00 37.78 213 ALA A N 1
ATOM 1687 C CA . ALA A 1 213 ? 13.766 -31.971 -26.154 1.00 37.78 213 ALA A CA 1
ATOM 1688 C C . ALA A 1 213 ? 14.659 -33.194 -26.382 1.00 37.78 213 ALA A C 1
ATOM 1690 O O . ALA A 1 213 ? 15.761 -33.081 -26.915 1.00 37.78 213 ALA A O 1
ATOM 1691 N N . VAL A 1 214 ? 14.216 -34.342 -25.876 1.00 40.22 214 VAL A N 1
ATOM 1692 C CA . VAL A 1 214 ? 14.781 -35.637 -26.225 1.00 40.22 214 VAL A CA 1
ATOM 1693 C C . VAL A 1 214 ? 13.942 -36.163 -27.377 1.00 40.22 214 VAL A C 1
ATOM 1695 O O . VAL A 1 214 ? 12.824 -36.625 -27.156 1.00 40.22 214 VAL A O 1
ATOM 1698 N N . ALA A 1 215 ? 14.481 -36.031 -28.586 1.00 39.06 215 ALA A N 1
ATOM 1699 C CA . ALA A 1 215 ? 14.501 -37.045 -29.640 1.00 39.06 215 ALA A CA 1
ATOM 1700 C C . ALA A 1 215 ? 15.365 -36.519 -30.792 1.00 39.06 215 ALA A C 1
ATOM 1702 O O . ALA A 1 215 ? 14.973 -35.496 -31.396 1.00 39.06 215 ALA A O 1
#